Protein AF-A0AAD5N5Z0-F1 (afdb_monomer)

Radius of gyration: 20.96 Å; Cα contacts (8 Å, |Δi|>4): 157; chains: 1; bounding box: 49×84×42 Å

InterPro domains:
  IPR011990 Tetratricopeptide-like helical domain superfamily [SSF48452] (13-179)

pLDDT: mean 72.81, std 20.7, range [28.77, 95.06]

Organism: Parelaphostrongylus tenuis (NCBI:txid148309)

Mean predicted aligned error: 14.08 Å

Solvent-accessible surface area (backbone atoms only — not comparable to full-atom values): 11447 Å² total; per-residue (Å²): 139,82,86,83,85,82,72,77,74,76,69,71,81,62,84,81,81,75,87,66,53,72,68,53,52,53,50,31,47,55,50,13,56,50,30,45,76,73,64,40,41,73,62,13,45,69,33,43,61,79,44,44,86,80,42,73,86,41,50,68,58,49,52,52,51,47,54,41,46,47,53,32,69,47,33,55,76,76,66,52,63,63,61,71,45,76,48,83,55,93,96,47,84,45,85,47,76,55,84,68,77,94,74,92,85,78,97,56,87,50,67,52,59,57,31,44,52,50,22,56,76,69,64,52,45,71,69,49,46,50,53,49,36,54,51,33,44,64,60,32,73,78,49,86,53,58,69,57,34,44,52,41,32,54,54,35,21,51,53,29,46,75,72,66,36,54,68,62,19,48,55,33,49,49,54,39,47,53,66,57,54,64,52,57,63,60,56,59,61,66,75,75,113

Sequence (193 aa):
MPTRSASSSLSKCLEKHQELTVDQVFSLYRKGVTEQRKGNFPLALHCLQPLIPFFRNTPLIWLRIIEIGIRLLYHKDNINDARIVDVYGSGRTRRVILAPKRSSSSSDPPLSALYAQIADQAGITEDYLESISGILLSLTRKSLDKKLRVASLSLAAYVALKMGRYHYAADLAHRMIDEEETTEDGSMMALMS

Nearest PDB structures (foldseek):
  4i9e-assembly1_B  TM=6.485E-01  e=4.077E-01  Bacillus subtilis subsp. subtilis str. 168
  3sf4-assembly1_A  TM=3.870E-01  e=1.499E-01  Homo sapiens
  6hc2-assembly4_S  TM=3.787E-01  e=2.351E-01  Homo sapiens
  5c6g-assembly2_C  TM=6.289E-01  e=4.502E+00  Eremothecium gossypii ATCC 10895
  9e8q-assembly1_X  TM=3.632E-01  e=6.390E+00  Homo sapiens

Secondary structure (DSSP, 8-state):
-----SSSSSTTSS-------HHHHHHHHHHHHHHHHTT-HHHHHHHHGGGTTTSTT-HHHHHHHHHHHHHHHTHHHHHS---EEEEEETTEEEEEEPPPP------S--HHHHHHHHHHHTT--HHHHHHHHHHHHHHHTT-S-HHHHHHHHHHHHHHHHHTT-HHHHHHHHHHHHHHHHHHHHHHHHTT--

Foldseek 3Di:
DDDDDDPPPVVVVDDPPPPADPVLLVVLQVQLVVCVVVVVLLSSLVSLVNCCVVCVLPLVSLLSNLVSLCCLQVVCQVPPDQPQDQDDDDPDTDGDGDGDDDDDDDPDPPVNVVSPVSCVVSVSDLVNSQVSLVSSCVSCVPPPDLVSNLSSLVSNLVSCVVVVVPVVSVVSVVVSVVSVVVVVVVVVVVVVD

Structure (mmCIF, N/CA/C/O backbone):
data_AF-A0AAD5N5Z0-F1
#
_entry.id   AF-A0AAD5N5Z0-F1
#
loop_
_atom_site.group_PDB
_atom_site.id
_atom_site.type_symbol
_atom_site.label_atom_id
_atom_site.label_alt_id
_atom_site.label_comp_id
_atom_site.label_asym_id
_atom_site.label_entity_id
_atom_site.label_seq_id
_atom_site.pdbx_PDB_ins_code
_atom_site.Cartn_x
_atom_site.Cartn_y
_atom_site.Cartn_z
_atom_site.occupancy
_atom_site.B_iso_or_equiv
_atom_site.auth_seq_id
_atom_site.auth_comp_id
_atom_site.auth_asym_id
_atom_site.auth_atom_id
_atom_site.pdbx_PDB_model_num
ATOM 1 N N . MET A 1 1 ? -7.675 -47.487 -8.531 1.00 37.31 1 MET A N 1
ATOM 2 C CA . MET A 1 1 ? -6.895 -46.732 -7.526 1.00 37.31 1 MET A CA 1
ATOM 3 C C . MET A 1 1 ? -6.894 -45.256 -7.911 1.00 37.31 1 MET A C 1
ATOM 5 O O . MET A 1 1 ? -6.106 -44.901 -8.776 1.00 37.31 1 MET A O 1
ATOM 9 N N . PRO A 1 2 ? -7.780 -44.404 -7.366 1.00 36.12 2 PRO A N 1
ATOM 10 C CA . PRO A 1 2 ? -7.659 -42.962 -7.537 1.00 36.12 2 PRO A CA 1
ATOM 11 C C . PRO A 1 2 ? -6.932 -42.353 -6.329 1.00 36.12 2 PRO A C 1
ATOM 13 O O . PRO A 1 2 ? -7.322 -42.547 -5.176 1.00 36.12 2 PRO A O 1
ATOM 16 N N . THR A 1 3 ? -5.849 -41.632 -6.597 1.00 38.50 3 THR A N 1
ATOM 17 C CA . THR A 1 3 ? -5.069 -40.878 -5.617 1.00 38.50 3 THR A CA 1
ATOM 18 C C . THR A 1 3 ? -5.859 -39.657 -5.144 1.00 38.50 3 THR A C 1
ATOM 20 O O . THR A 1 3 ? -6.010 -38.656 -5.838 1.00 38.50 3 THR A O 1
ATOM 23 N N . ARG A 1 4 ? -6.369 -39.760 -3.913 1.00 43.94 4 ARG A N 1
ATOM 24 C CA . ARG A 1 4 ? -6.677 -38.625 -3.035 1.00 43.94 4 ARG A CA 1
ATOM 25 C C . ARG A 1 4 ? -5.433 -37.741 -2.883 1.00 43.94 4 ARG A C 1
ATOM 27 O O . ARG A 1 4 ? -4.351 -38.287 -2.707 1.00 43.94 4 ARG A O 1
ATOM 34 N N . SER A 1 5 ? -5.643 -36.421 -2.825 1.00 44.00 5 SER A N 1
ATOM 35 C CA . SER A 1 5 ? -4.814 -35.404 -2.133 1.00 44.00 5 SER A CA 1
ATOM 36 C C . SER A 1 5 ? -4.439 -34.186 -2.992 1.00 44.00 5 SER A C 1
ATOM 38 O O . SER A 1 5 ? -3.264 -33.883 -3.174 1.00 44.00 5 SER A O 1
ATOM 40 N N . ALA A 1 6 ? -5.434 -33.431 -3.463 1.00 38.50 6 ALA A N 1
ATOM 41 C CA . ALA A 1 6 ? -5.209 -32.053 -3.928 1.00 38.50 6 ALA A CA 1
ATOM 42 C C . ALA A 1 6 ? -6.192 -31.026 -3.331 1.00 38.50 6 ALA A C 1
ATOM 44 O O . ALA A 1 6 ? -6.015 -29.828 -3.511 1.00 38.50 6 ALA A O 1
ATOM 45 N N . SER A 1 7 ? -7.209 -31.462 -2.578 1.00 36.81 7 SER A N 1
ATOM 46 C CA . SER A 1 7 ? -8.255 -30.578 -2.044 1.00 36.81 7 SER A CA 1
ATOM 47 C C . SER A 1 7 ? -8.102 -30.210 -0.562 1.00 36.81 7 SER A C 1
ATOM 49 O O . SER A 1 7 ? -8.865 -29.388 -0.069 1.00 36.81 7 SER A O 1
ATOM 51 N N . SER A 1 8 ? -7.124 -30.764 0.166 1.00 35.00 8 SER A N 1
ATOM 52 C CA . SER A 1 8 ? -6.985 -30.538 1.619 1.00 35.00 8 SER A CA 1
ATOM 53 C C . SER A 1 8 ? -6.152 -29.311 2.012 1.00 35.00 8 SER A C 1
ATOM 55 O O . SER A 1 8 ? -6.066 -28.996 3.198 1.00 35.00 8 SER A O 1
ATOM 57 N N . SER A 1 9 ? -5.505 -28.639 1.057 1.00 36.19 9 SER A N 1
ATOM 58 C CA . SER A 1 9 ? -4.583 -27.522 1.329 1.00 36.19 9 SER A CA 1
ATOM 59 C C . SER A 1 9 ? -5.244 -26.148 1.194 1.00 36.19 9 SER A C 1
ATOM 61 O O . SER A 1 9 ? -4.781 -25.191 1.805 1.00 36.19 9 SER A O 1
ATOM 63 N N . LEU A 1 10 ? -6.344 -26.045 0.439 1.00 34.44 10 LEU A N 1
ATOM 64 C CA . LEU A 1 10 ? -7.068 -24.783 0.229 1.00 34.44 10 LEU A CA 1
ATOM 65 C C . LEU A 1 10 ? -8.104 -24.486 1.326 1.00 34.44 10 LEU A C 1
ATOM 67 O O . LEU A 1 10 ? -8.536 -23.348 1.466 1.00 34.44 10 LEU A O 1
ATOM 71 N N . SER A 1 11 ? -8.469 -25.476 2.147 1.00 28.77 11 SER A N 1
ATOM 72 C CA . SER A 1 11 ? -9.498 -25.331 3.187 1.00 28.77 11 SER A CA 1
ATOM 73 C C . SER A 1 11 ? -8.959 -24.965 4.576 1.00 28.77 11 SER A C 1
ATOM 75 O O . SER A 1 11 ? -9.741 -24.855 5.510 1.00 28.77 11 SER A O 1
ATOM 77 N N . LYS A 1 12 ? -7.638 -24.798 4.746 1.00 31.08 12 LYS A N 1
ATOM 78 C CA . LYS A 1 12 ? -7.017 -24.432 6.039 1.00 31.08 12 LYS A CA 1
ATOM 79 C C . LYS A 1 12 ? -6.621 -22.953 6.156 1.00 31.08 12 LYS A C 1
ATOM 81 O O . LYS A 1 12 ? -6.074 -22.559 7.179 1.00 31.08 12 LYS A O 1
ATOM 86 N N . CYS A 1 13 ? -6.880 -22.141 5.127 1.00 35.69 13 CYS A N 1
ATOM 87 C CA . CYS A 1 13 ? -6.581 -20.700 5.127 1.00 35.69 13 CYS A CA 1
ATOM 88 C C . CYS A 1 13 ? -7.790 -19.829 5.535 1.00 35.69 13 CYS A C 1
ATOM 90 O O . CYS A 1 13 ? -7.669 -18.617 5.690 1.00 35.69 13 CYS A O 1
ATOM 92 N N . LEU A 1 14 ? -8.952 -20.444 5.750 1.00 38.28 14 LEU A N 1
ATOM 93 C CA . LEU A 1 14 ? -10.128 -19.802 6.323 1.00 38.28 14 LEU A CA 1
ATOM 94 C C . LEU A 1 14 ? -10.229 -20.229 7.796 1.00 38.28 14 LEU A C 1
ATOM 96 O O . LEU A 1 14 ? -10.042 -21.400 8.098 1.00 38.28 14 LEU A O 1
ATOM 100 N N . GLU A 1 15 ? -10.545 -19.289 8.687 1.00 42.66 15 GLU A N 1
ATOM 101 C CA . GLU A 1 15 ? -10.969 -19.535 10.080 1.00 42.66 15 GLU A CA 1
ATOM 102 C C . GLU A 1 15 ? -9.873 -19.738 11.146 1.00 42.66 15 GLU A C 1
ATOM 104 O O . GLU A 1 15 ? -9.785 -20.741 11.849 1.00 42.66 15 GLU A O 1
ATOM 109 N N . LYS A 1 16 ? -9.136 -18.662 11.425 1.00 44.81 16 LYS A N 1
ATOM 110 C CA . LYS A 1 16 ? -9.051 -18.185 12.815 1.00 44.81 16 LYS A CA 1
ATOM 111 C C . LYS A 1 16 ? -9.543 -16.748 12.837 1.00 44.81 16 LYS A C 1
ATOM 113 O O . LYS A 1 16 ? -8.757 -15.810 12.732 1.00 44.81 16 LYS A O 1
ATOM 118 N N . HIS A 1 17 ? -10.859 -16.575 12.924 1.00 49.88 17 HIS A N 1
ATOM 119 C CA . HIS A 1 17 ? -11.418 -15.291 13.322 1.00 49.88 17 HIS A CA 1
ATOM 120 C C . HIS A 1 17 ? -10.976 -15.046 14.762 1.00 49.88 17 HIS A C 1
ATOM 122 O O . HIS A 1 17 ? -11.554 -15.574 15.704 1.00 49.88 17 HIS A O 1
ATOM 128 N N . GLN A 1 18 ? -9.869 -14.324 14.924 1.00 62.97 18 GLN A N 1
ATOM 129 C CA . GLN A 1 18 ? -9.450 -13.853 16.228 1.00 62.97 18 GLN A CA 1
ATOM 130 C C . GLN A 1 18 ? -10.489 -12.824 16.673 1.00 62.97 18 GLN A C 1
ATOM 132 O O . GLN A 1 18 ? -10.561 -11.727 16.117 1.00 62.97 18 GLN A O 1
ATOM 137 N N . GLU A 1 19 ? -11.340 -13.214 17.619 1.00 74.25 19 GLU A N 1
ATOM 138 C CA . GLU A 1 19 ? -12.280 -12.309 18.269 1.00 74.25 19 GLU A CA 1
ATOM 139 C C . GLU A 1 19 ? -11.465 -11.296 19.075 1.00 74.25 19 GLU A C 1
ATOM 141 O O . GLU A 1 19 ? -10.953 -11.588 20.155 1.00 74.25 19 GLU A O 1
ATOM 146 N N . LEU A 1 20 ? -11.262 -10.116 18.490 1.00 81.31 20 LEU A N 1
ATOM 147 C CA . LEU A 1 20 ? -10.608 -8.996 19.149 1.00 81.31 20 LEU A CA 1
ATOM 148 C C . LEU A 1 20 ? -11.678 -8.109 19.772 1.00 81.31 20 LEU A C 1
ATOM 150 O O . LEU A 1 20 ? -12.642 -7.719 19.109 1.00 81.31 20 LEU A O 1
ATOM 154 N N . THR A 1 21 ? -11.488 -7.749 21.038 1.00 87.75 21 THR A N 1
ATOM 155 C CA . THR A 1 21 ? -12.319 -6.719 21.664 1.00 87.75 21 THR A CA 1
ATOM 156 C C . THR A 1 21 ? -12.031 -5.357 21.032 1.00 87.75 21 THR A C 1
ATOM 158 O O . THR A 1 21 ? -10.956 -5.121 20.472 1.00 87.75 21 THR A O 1
ATOM 161 N N . VAL A 1 22 ? -12.978 -4.424 21.146 1.00 86.12 22 VAL A N 1
ATOM 162 C CA . VAL A 1 22 ? -12.822 -3.055 20.628 1.00 86.12 22 VAL A CA 1
ATOM 163 C C . VAL A 1 22 ? -11.545 -2.398 21.177 1.00 86.12 22 VAL A C 1
ATOM 165 O O . VAL A 1 22 ? -10.763 -1.830 20.414 1.00 86.12 22 VAL A O 1
ATOM 168 N N . ASP A 1 23 ? -11.262 -2.566 22.469 1.00 88.69 23 ASP A N 1
ATOM 169 C CA . ASP A 1 23 ? -10.048 -2.036 23.103 1.00 88.69 23 ASP A CA 1
ATOM 170 C C . ASP A 1 23 ? -8.765 -2.658 22.541 1.00 88.69 23 ASP A C 1
ATOM 172 O O . ASP A 1 23 ? -7.760 -1.967 22.347 1.00 88.69 23 ASP A O 1
ATOM 176 N N . GLN A 1 24 ? -8.790 -3.956 22.226 1.00 88.94 24 GLN A N 1
ATOM 177 C CA . GLN A 1 24 ? -7.661 -4.639 21.595 1.00 88.94 24 GLN A CA 1
ATOM 178 C C . GLN A 1 24 ? -7.426 -4.129 20.171 1.00 88.94 24 GLN A C 1
ATOM 180 O O . GLN A 1 24 ? -6.275 -3.898 19.801 1.00 88.94 24 GLN A O 1
ATOM 185 N N . VAL A 1 25 ? -8.490 -3.882 19.400 1.00 89.38 25 VAL A N 1
ATOM 186 C CA . VAL A 1 25 ? -8.408 -3.282 18.058 1.00 89.38 25 VAL A CA 1
ATOM 187 C C . VAL A 1 25 ? -7.747 -1.900 18.124 1.00 89.38 25 VAL A C 1
ATOM 189 O O . VAL A 1 25 ? -6.788 -1.638 17.392 1.00 89.38 25 VAL A O 1
ATOM 192 N N . PHE A 1 26 ? -8.190 -1.030 19.038 1.00 90.12 26 PHE A N 1
ATOM 193 C CA . PHE A 1 26 ? -7.591 0.299 19.214 1.00 90.12 26 PHE A CA 1
ATOM 194 C C . PHE A 1 26 ? -6.140 0.235 19.702 1.00 90.12 26 PHE A C 1
ATOM 196 O O . PHE A 1 26 ? -5.286 0.979 19.208 1.00 90.12 26 PHE A O 1
ATOM 203 N N . SER A 1 27 ? -5.842 -0.663 20.643 1.00 91.50 27 SER A N 1
ATOM 204 C CA . SER A 1 27 ? -4.492 -0.869 21.173 1.00 91.50 27 SER A CA 1
ATOM 205 C C . SER A 1 27 ? -3.521 -1.329 20.082 1.00 91.50 27 SER A C 1
ATOM 207 O O . SER A 1 27 ? -2.450 -0.737 19.910 1.00 91.50 27 SER A O 1
ATOM 209 N N . LEU A 1 28 ? -3.921 -2.320 19.278 1.00 92.25 28 LEU A N 1
ATOM 210 C CA . LEU A 1 28 ? -3.143 -2.815 18.143 1.00 92.25 28 LEU A CA 1
ATOM 211 C C . LEU A 1 28 ? -2.917 -1.729 17.095 1.00 92.25 28 LEU A C 1
ATOM 213 O O . LEU A 1 28 ? -1.782 -1.543 16.654 1.00 92.25 28 LEU A O 1
ATOM 217 N N . TYR A 1 29 ? -3.955 -0.959 16.753 1.00 91.19 29 TYR A N 1
ATOM 218 C CA . TYR A 1 29 ? -3.818 0.147 15.810 1.00 91.19 29 TYR A CA 1
ATOM 219 C C . TYR A 1 29 ? -2.801 1.176 16.314 1.00 91.19 29 TYR A C 1
ATOM 221 O O . TYR A 1 29 ? -1.831 1.490 15.623 1.00 91.19 29 TYR A O 1
ATOM 229 N N . ARG A 1 30 ? -2.961 1.660 17.553 1.00 91.56 30 ARG A N 1
ATOM 230 C CA . ARG A 1 30 ? -2.063 2.663 18.143 1.00 91.56 30 ARG A CA 1
ATOM 231 C C . ARG A 1 30 ? -0.621 2.165 18.214 1.00 91.56 30 ARG A C 1
ATOM 233 O O . ARG A 1 30 ? 0.302 2.923 17.896 1.00 91.56 30 ARG A O 1
ATOM 240 N N . LYS A 1 31 ? -0.421 0.903 18.601 1.00 93.12 31 LYS A N 1
ATOM 241 C CA . LYS A 1 31 ? 0.900 0.269 18.637 1.00 93.12 31 LYS A CA 1
ATOM 242 C C . LYS A 1 31 ? 1.507 0.192 17.236 1.00 93.12 31 LYS A C 1
ATOM 244 O O . LYS A 1 31 ? 2.627 0.657 17.051 1.00 93.12 31 LYS A O 1
ATOM 249 N N . GLY A 1 32 ? 0.748 -0.278 16.247 1.00 91.44 32 GLY A N 1
ATOM 250 C CA . GLY A 1 32 ? 1.188 -0.364 14.853 1.00 91.44 32 GLY A CA 1
ATOM 251 C C . GLY A 1 32 ? 1.619 0.986 14.277 1.00 91.44 32 GLY A C 1
ATOM 252 O O . GLY A 1 32 ? 2.709 1.102 13.722 1.00 91.44 32 GLY A O 1
ATOM 253 N N . VAL A 1 33 ? 0.826 2.042 14.495 1.00 89.06 33 VAL A N 1
ATOM 254 C CA . VAL A 1 33 ? 1.174 3.411 14.068 1.00 89.06 33 VAL A CA 1
ATOM 255 C C . VAL A 1 33 ? 2.454 3.915 14.740 1.00 89.06 33 VAL A C 1
ATOM 257 O O . VAL A 1 33 ? 3.270 4.583 14.104 1.00 89.06 33 VAL A O 1
ATOM 260 N N . THR A 1 34 ? 2.632 3.617 16.026 1.00 91.31 34 THR A N 1
ATOM 261 C CA . THR A 1 34 ? 3.803 4.060 16.792 1.00 91.31 34 THR A CA 1
ATOM 262 C C . THR A 1 34 ? 5.073 3.365 16.306 1.00 91.31 34 THR A C 1
ATOM 264 O O . THR A 1 34 ? 6.079 4.028 16.065 1.00 91.31 34 THR A O 1
ATOM 267 N N . GLU A 1 35 ? 5.022 2.050 16.102 1.00 86.50 35 GLU A N 1
ATOM 268 C CA . GLU A 1 35 ? 6.161 1.269 15.612 1.00 86.50 35 GLU A CA 1
ATOM 269 C C . GLU A 1 35 ? 6.510 1.610 14.157 1.00 86.50 35 GLU A C 1
ATOM 271 O O . GLU A 1 35 ? 7.689 1.733 13.829 1.00 86.50 35 GLU A O 1
ATOM 276 N N . GLN A 1 36 ? 5.513 1.914 13.314 1.00 86.56 36 GLN A N 1
ATOM 277 C CA . GLN A 1 36 ? 5.752 2.418 11.958 1.00 86.56 36 GLN A CA 1
ATOM 278 C C . GLN A 1 36 ? 6.565 3.724 11.984 1.00 86.56 36 GLN A C 1
ATOM 280 O O . GLN A 1 36 ? 7.523 3.872 11.227 1.00 86.56 36 GLN A O 1
ATOM 285 N N . ARG A 1 37 ? 6.219 4.665 12.877 1.00 84.88 37 ARG A N 1
ATOM 286 C CA . ARG A 1 37 ? 6.941 5.945 13.032 1.00 84.88 37 ARG A CA 1
ATOM 287 C C . ARG A 1 37 ? 8.365 5.768 13.551 1.00 84.88 37 ARG A C 1
ATOM 289 O O . ARG A 1 37 ? 9.236 6.540 13.173 1.00 84.88 37 ARG A O 1
ATOM 296 N N . LYS A 1 38 ? 8.600 4.755 14.389 1.00 83.38 38 LYS A N 1
ATOM 297 C CA . LYS A 1 38 ? 9.940 4.387 14.871 1.00 83.38 38 LYS A CA 1
ATOM 298 C C . LYS A 1 38 ? 10.792 3.680 13.810 1.00 83.38 38 LYS A C 1
ATOM 300 O O . LYS A 1 38 ? 11.970 3.450 14.048 1.00 83.38 38 LYS A O 1
ATOM 305 N N . GLY A 1 39 ? 10.212 3.315 12.666 1.00 79.62 39 GLY A N 1
ATOM 306 C CA . GLY A 1 39 ? 10.891 2.547 11.623 1.00 79.62 39 GLY A CA 1
ATOM 307 C C . GLY A 1 39 ? 10.913 1.037 11.871 1.00 79.62 39 GLY A C 1
ATOM 308 O O . GLY A 1 39 ? 11.534 0.303 11.110 1.00 79.62 39 GLY A O 1
ATOM 309 N N . ASN A 1 40 ? 10.209 0.549 12.895 1.00 84.12 40 ASN A N 1
ATOM 310 C CA . ASN A 1 40 ? 10.069 -0.877 13.175 1.00 84.12 40 ASN A CA 1
ATOM 311 C C . ASN A 1 40 ? 8.931 -1.471 12.329 1.00 84.12 40 ASN A C 1
ATOM 313 O O . ASN A 1 40 ? 7.848 -1.804 12.818 1.00 84.12 40 ASN A O 1
ATOM 317 N N . PHE A 1 41 ? 9.175 -1.550 11.021 1.00 85.56 41 PHE A N 1
ATOM 318 C CA . PHE A 1 41 ? 8.225 -2.041 10.019 1.00 85.56 41 PHE A CA 1
ATOM 319 C C . PHE A 1 41 ? 7.719 -3.473 10.262 1.00 85.56 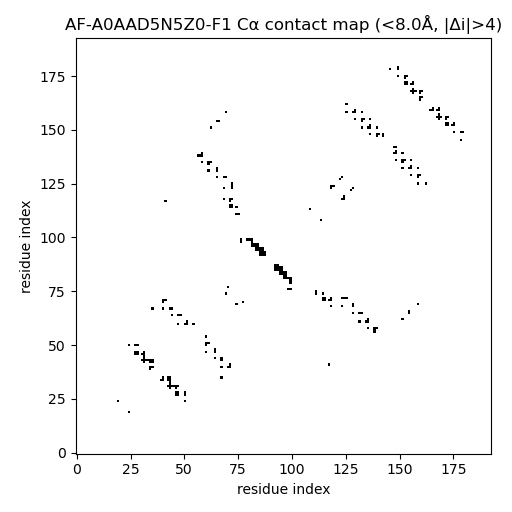41 PHE A C 1
ATOM 321 O O . PHE A 1 41 ? 6.517 -3.684 10.091 1.00 85.56 41 PHE A O 1
ATOM 328 N N . PRO A 1 42 ? 8.547 -4.436 10.718 1.00 84.31 42 PRO A N 1
ATOM 329 C CA . PRO A 1 42 ? 8.083 -5.794 11.006 1.00 84.31 42 PRO A CA 1
ATOM 330 C C . PRO A 1 42 ? 7.009 -5.824 12.100 1.00 84.31 42 PRO A C 1
ATOM 332 O O . PRO A 1 42 ? 5.935 -6.400 11.927 1.00 84.31 42 PRO A O 1
ATOM 335 N N . LEU A 1 43 ? 7.268 -5.143 13.222 1.00 86.12 43 LEU A N 1
ATOM 336 C CA . LEU A 1 43 ? 6.327 -5.095 14.339 1.00 86.12 43 LEU A CA 1
ATOM 337 C C . LEU A 1 43 ? 5.083 -4.269 13.992 1.00 86.12 43 LEU A C 1
ATOM 339 O O . LEU A 1 43 ? 3.974 -4.625 14.390 1.00 86.12 43 LEU A O 1
ATOM 343 N N . ALA A 1 44 ? 5.254 -3.192 13.222 1.00 88.69 44 ALA A N 1
ATOM 344 C CA . ALA A 1 44 ? 4.139 -2.406 12.712 1.00 88.69 44 ALA A CA 1
ATOM 345 C C . ALA A 1 44 ? 3.194 -3.257 11.851 1.00 88.69 44 ALA A C 1
ATOM 347 O O . ALA A 1 44 ? 1.982 -3.216 12.060 1.00 88.69 44 ALA A O 1
ATOM 348 N N . LEU A 1 45 ? 3.741 -4.068 10.938 1.00 88.69 45 LEU A N 1
ATOM 349 C CA . LEU A 1 45 ? 2.959 -4.964 10.090 1.00 88.69 45 LEU A CA 1
ATOM 350 C C . LEU A 1 45 ? 2.192 -5.996 10.920 1.00 88.69 45 LEU A C 1
ATOM 352 O O . LEU A 1 45 ? 0.980 -6.125 10.762 1.00 88.69 45 LEU A O 1
ATOM 356 N N . HIS A 1 46 ? 2.873 -6.650 11.865 1.00 88.81 46 HIS A N 1
ATOM 357 C CA . HIS A 1 46 ? 2.262 -7.629 12.766 1.00 88.81 46 HIS A CA 1
ATOM 358 C C . HIS A 1 46 ? 1.090 -7.037 13.569 1.00 88.81 46 HIS A C 1
ATOM 360 O O . HIS A 1 46 ? 0.119 -7.728 13.869 1.00 88.81 46 HIS A O 1
ATOM 366 N N . CYS A 1 47 ? 1.151 -5.751 13.926 1.00 89.50 47 CYS A N 1
ATOM 367 C CA . CYS A 1 47 ? 0.058 -5.072 14.620 1.00 89.50 47 CYS A CA 1
ATOM 368 C C . CYS A 1 47 ? -1.092 -4.645 13.694 1.00 89.50 47 CYS A C 1
ATOM 370 O O . CYS A 1 47 ? -2.236 -4.630 14.140 1.00 89.50 47 CYS A O 1
ATOM 372 N N . LEU A 1 48 ? -0.812 -4.271 12.441 1.00 89.62 48 LEU A N 1
ATOM 373 C CA . LEU A 1 48 ? -1.808 -3.690 11.530 1.00 89.62 48 LEU A CA 1
ATOM 374 C C . LEU A 1 48 ? -2.518 -4.728 10.649 1.00 89.62 48 LEU A C 1
ATOM 376 O O . LEU A 1 48 ? -3.702 -4.567 10.365 1.00 89.62 48 LEU A O 1
ATOM 380 N N . GLN A 1 49 ? -1.839 -5.800 10.237 1.00 86.94 49 GLN A N 1
ATOM 381 C CA . GLN A 1 49 ? -2.401 -6.829 9.353 1.00 86.94 49 GLN A CA 1
ATOM 382 C C . GLN A 1 49 ? -3.631 -7.549 9.948 1.00 86.94 49 GLN A C 1
ATOM 384 O O . GLN A 1 49 ? -4.618 -7.707 9.224 1.00 86.94 49 GLN A O 1
ATOM 389 N N . PRO A 1 50 ? -3.677 -7.892 11.256 1.00 89.19 50 PRO A N 1
ATOM 390 C CA . PRO A 1 50 ? -4.875 -8.468 11.875 1.00 89.19 50 PRO A CA 1
ATOM 391 C C . PRO A 1 50 ? -6.090 -7.532 11.874 1.00 89.19 50 PRO A C 1
ATOM 393 O O . PRO A 1 50 ? -7.209 -7.977 12.110 1.00 89.19 50 PRO A O 1
ATOM 396 N N . LEU A 1 51 ? -5.889 -6.235 11.617 1.00 89.19 51 LEU A N 1
ATOM 397 C CA . LEU A 1 51 ? -6.953 -5.234 11.616 1.00 89.19 51 LEU A CA 1
ATOM 398 C C . LEU A 1 51 ? -7.668 -5.121 10.260 1.00 89.19 51 LEU A C 1
ATOM 400 O O . LEU A 1 51 ? -8.745 -4.526 10.197 1.00 89.19 51 LEU A O 1
ATOM 404 N N . ILE A 1 52 ? -7.119 -5.711 9.188 1.00 87.62 52 ILE A N 1
ATOM 405 C CA . ILE A 1 52 ? -7.720 -5.685 7.842 1.00 87.62 52 ILE A CA 1
ATOM 406 C C . ILE A 1 52 ? -9.189 -6.144 7.856 1.00 87.62 52 ILE A C 1
ATOM 408 O O . ILE A 1 52 ? -10.025 -5.436 7.291 1.00 87.62 52 ILE A O 1
ATOM 412 N N . PRO A 1 53 ? -9.570 -7.267 8.507 1.00 87.31 53 PRO A N 1
ATOM 413 C CA . PRO A 1 53 ? -10.953 -7.735 8.487 1.00 87.31 53 PRO A CA 1
ATOM 414 C C . PRO A 1 53 ? -11.949 -6.768 9.135 1.00 87.31 53 PRO A C 1
ATOM 416 O O . PRO A 1 53 ? -13.120 -6.814 8.763 1.00 87.31 53 PRO A O 1
ATOM 419 N N . PHE A 1 54 ? -11.493 -5.912 10.056 1.00 85.31 54 PHE A N 1
ATOM 420 C CA . PHE A 1 54 ? -12.307 -4.918 10.763 1.00 85.31 54 PHE A CA 1
ATOM 421 C C . PHE A 1 54 ? -12.404 -3.599 9.988 1.00 85.31 54 PHE A C 1
ATOM 423 O O . PHE A 1 54 ? -13.440 -2.942 10.000 1.00 85.31 54 PHE A O 1
ATOM 430 N N . PHE A 1 55 ? -11.343 -3.231 9.266 1.00 84.81 55 PHE A N 1
ATOM 431 C CA . PHE A 1 55 ? -11.228 -1.964 8.541 1.00 84.81 55 PHE A CA 1
ATOM 432 C C . PHE A 1 55 ? -11.169 -2.151 7.022 1.00 84.81 55 PHE A C 1
ATOM 434 O O . PHE A 1 55 ? -10.465 -1.422 6.325 1.00 84.81 55 PHE A O 1
ATOM 441 N N . ARG A 1 56 ? -11.937 -3.109 6.487 1.00 83.12 56 ARG A N 1
ATOM 442 C CA . ARG A 1 56 ? -11.917 -3.462 5.053 1.00 83.12 56 ARG A CA 1
ATOM 443 C C . ARG A 1 56 ? -12.179 -2.263 4.145 1.00 83.12 56 ARG A C 1
ATOM 445 O O . ARG A 1 56 ? -11.527 -2.122 3.119 1.00 83.12 56 ARG A O 1
ATOM 452 N N . ASN A 1 57 ? -13.086 -1.380 4.556 1.00 85.75 57 ASN A N 1
ATOM 453 C CA . ASN A 1 57 ? -13.488 -0.208 3.777 1.00 85.75 57 ASN A CA 1
ATOM 454 C C . ASN A 1 57 ? -12.721 1.065 4.159 1.00 85.75 57 ASN A C 1
ATOM 456 O O . ASN A 1 57 ? -13.002 2.128 3.615 1.00 85.75 57 ASN A O 1
ATOM 460 N N . THR A 1 58 ? -11.776 0.986 5.099 1.00 88.94 58 THR A N 1
ATOM 461 C CA . THR A 1 58 ? -11.029 2.154 5.565 1.00 88.94 58 THR A CA 1
ATOM 462 C C . THR A 1 58 ? -9.733 2.274 4.763 1.00 88.94 58 THR A C 1
ATOM 464 O O . THR A 1 58 ? -8.778 1.557 5.047 1.00 88.94 58 THR A O 1
ATOM 467 N N . PRO A 1 59 ? -9.620 3.200 3.800 1.00 87.44 59 PRO A N 1
ATOM 468 C CA . PRO A 1 59 ? -8.445 3.296 2.926 1.00 87.44 59 PRO A CA 1
ATOM 469 C C . PRO A 1 59 ? -7.129 3.536 3.686 1.00 87.44 59 PRO A C 1
ATOM 471 O O . PRO A 1 59 ? -6.070 3.088 3.255 1.00 87.44 59 PRO A O 1
ATOM 474 N N . LEU A 1 60 ? -7.184 4.173 4.861 1.00 88.81 60 LEU A N 1
ATOM 475 C CA . LEU A 1 60 ? -6.002 4.468 5.678 1.00 88.81 60 LEU A CA 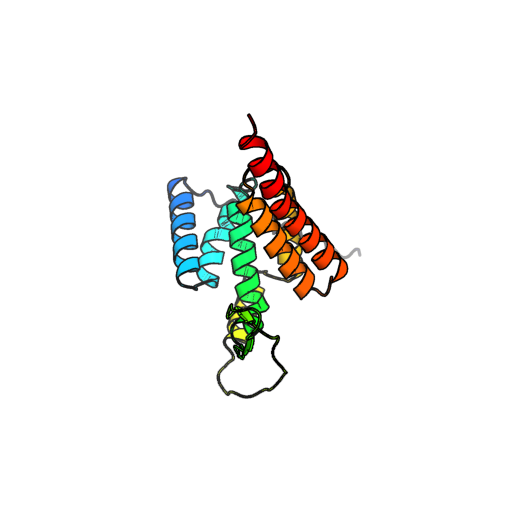1
ATOM 476 C C . LEU A 1 60 ? -5.243 3.221 6.153 1.00 88.81 60 LEU A C 1
ATOM 478 O O . LEU A 1 60 ? -4.023 3.292 6.297 1.00 88.81 60 LEU A O 1
ATOM 482 N N . ILE A 1 61 ? -5.923 2.095 6.415 1.00 88.38 61 ILE A N 1
ATOM 483 C CA . ILE A 1 61 ? -5.219 0.875 6.845 1.00 88.38 61 ILE A CA 1
ATOM 484 C C . ILE A 1 61 ? -4.434 0.279 5.676 1.00 88.38 61 ILE A C 1
ATOM 486 O O . ILE A 1 61 ? -3.264 -0.061 5.830 1.00 88.38 61 ILE A O 1
ATOM 490 N N . TRP A 1 62 ? -5.044 0.251 4.491 1.00 90.25 62 TRP A N 1
ATOM 491 C CA . TRP A 1 62 ? -4.430 -0.237 3.261 1.00 90.25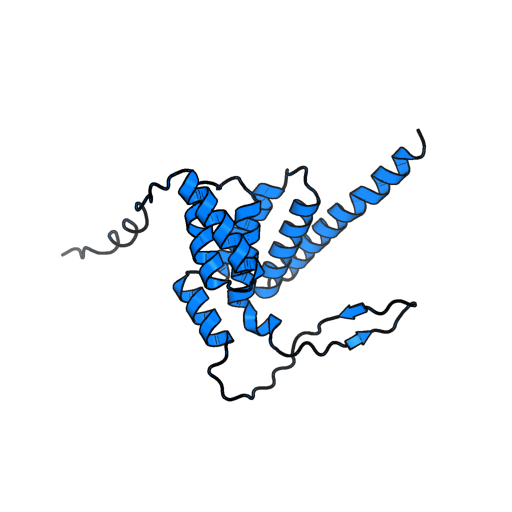 62 TRP A CA 1
ATOM 492 C C . TRP A 1 62 ? -3.228 0.613 2.861 1.00 90.25 62 TRP A C 1
ATOM 494 O O . TRP A 1 62 ? -2.174 0.065 2.548 1.00 90.25 62 TRP A O 1
ATOM 504 N N . LEU A 1 63 ? -3.355 1.940 2.975 1.00 91.31 63 LEU A N 1
ATOM 505 C CA . LEU A 1 63 ? -2.268 2.888 2.737 1.00 91.31 63 LEU A CA 1
ATOM 506 C C . LEU A 1 63 ? -1.063 2.623 3.654 1.00 91.31 63 LEU A C 1
ATOM 508 O O . LEU A 1 63 ? 0.078 2.597 3.203 1.00 91.31 63 LEU A O 1
ATOM 512 N N . ARG A 1 64 ? -1.289 2.358 4.943 1.00 91.25 64 ARG A N 1
ATOM 513 C CA . ARG A 1 64 ? -0.186 2.042 5.867 1.00 91.25 64 ARG A CA 1
ATOM 514 C C . ARG A 1 64 ? 0.475 0.704 5.553 1.00 91.25 64 ARG A C 1
ATOM 516 O O . ARG A 1 64 ? 1.693 0.588 5.657 1.00 91.25 64 ARG A O 1
ATOM 523 N N . ILE A 1 65 ? -0.310 -0.306 5.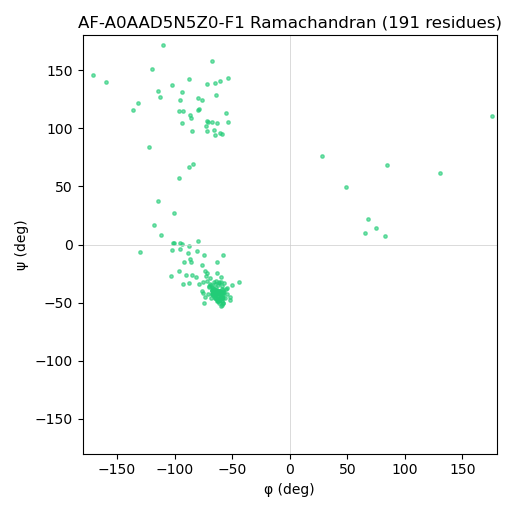186 1.00 90.12 65 ILE A N 1
ATOM 524 C CA . ILE A 1 65 ? 0.213 -1.642 4.882 1.00 90.12 65 ILE A CA 1
ATOM 525 C C . ILE A 1 65 ? 1.062 -1.614 3.610 1.00 90.12 65 ILE A C 1
ATOM 527 O O . ILE A 1 65 ? 2.156 -2.176 3.615 1.00 90.12 65 ILE A O 1
ATOM 531 N N . ILE A 1 66 ? 0.625 -0.908 2.561 1.00 90.56 66 ILE A N 1
ATOM 532 C CA . ILE A 1 66 ? 1.424 -0.764 1.337 1.00 90.56 66 ILE A CA 1
ATOM 533 C C . ILE A 1 66 ? 2.714 0.027 1.594 1.00 90.56 66 ILE A C 1
ATOM 535 O O . ILE A 1 66 ? 3.771 -0.383 1.128 1.00 90.56 66 ILE A O 1
ATOM 539 N N . GLU A 1 67 ? 2.678 1.095 2.401 1.00 90.31 67 GLU A N 1
ATOM 540 C CA . GLU A 1 67 ? 3.884 1.842 2.790 1.00 90.31 67 GLU A CA 1
ATOM 541 C C . GLU A 1 67 ? 4.895 0.960 3.529 1.00 90.31 67 GLU A C 1
ATOM 543 O O . GLU A 1 67 ? 6.093 1.000 3.246 1.00 90.31 67 GLU A O 1
ATOM 548 N N . ILE A 1 68 ? 4.417 0.170 4.493 1.00 89.44 68 ILE A N 1
ATOM 549 C CA . ILE A 1 68 ? 5.250 -0.763 5.252 1.00 89.44 68 ILE A CA 1
ATOM 550 C C . ILE A 1 68 ? 5.831 -1.820 4.315 1.00 89.44 68 ILE A C 1
ATOM 552 O O . ILE A 1 68 ? 7.038 -2.049 4.332 1.00 89.44 68 ILE A O 1
ATOM 556 N N . GLY A 1 69 ? 5.001 -2.420 3.465 1.00 87.44 69 GLY A N 1
ATOM 557 C CA . GLY A 1 69 ? 5.433 -3.465 2.550 1.00 87.44 69 GLY A CA 1
ATOM 558 C C . GLY A 1 69 ? 6.441 -2.974 1.507 1.00 87.44 69 GLY A C 1
ATOM 559 O O . GLY A 1 69 ? 7.449 -3.641 1.291 1.00 87.44 69 GLY A O 1
ATOM 560 N N . ILE A 1 70 ? 6.266 -1.763 0.965 1.00 88.06 70 ILE A N 1
ATOM 561 C CA . ILE A 1 70 ? 7.267 -1.095 0.117 1.00 88.06 70 ILE A CA 1
ATOM 562 C C . ILE A 1 70 ? 8.603 -0.969 0.856 1.00 88.06 70 ILE A C 1
ATOM 564 O O . ILE A 1 70 ? 9.653 -1.272 0.295 1.00 88.06 70 ILE A O 1
ATOM 568 N N . ARG A 1 71 ? 8.587 -0.532 2.122 1.00 86.56 71 ARG A N 1
ATOM 569 C CA . ARG A 1 71 ? 9.815 -0.344 2.910 1.00 86.56 71 ARG A CA 1
ATOM 570 C C . ARG A 1 71 ? 10.506 -1.653 3.277 1.00 86.56 71 ARG A C 1
ATOM 572 O O . ARG A 1 71 ? 11.724 -1.637 3.440 1.00 86.56 71 ARG A O 1
ATOM 579 N N . LEU A 1 72 ? 9.751 -2.743 3.419 1.00 83.94 72 LEU A N 1
ATOM 580 C CA . LEU A 1 72 ? 10.285 -4.083 3.658 1.00 83.94 72 LEU A CA 1
ATOM 581 C C . LEU A 1 72 ? 10.900 -4.668 2.376 1.00 83.94 72 LEU A C 1
ATOM 583 O O . LEU A 1 72 ? 12.055 -5.088 2.396 1.00 83.94 72 LEU A O 1
ATOM 587 N N . LEU A 1 73 ? 10.169 -4.641 1.256 1.00 83.00 73 LEU A N 1
ATOM 588 C CA . LEU A 1 73 ? 10.607 -5.242 -0.010 1.00 83.00 73 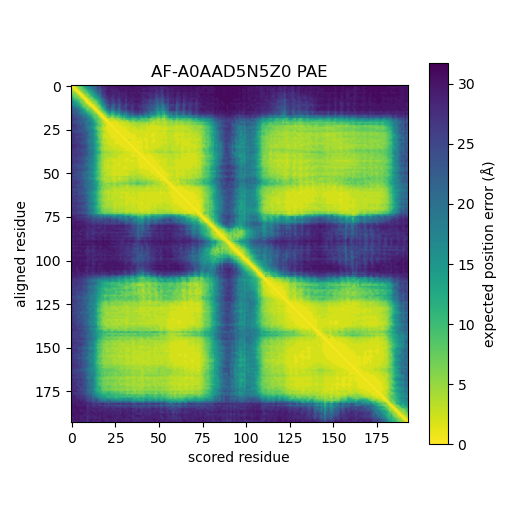LEU A CA 1
ATOM 589 C C . LEU A 1 73 ? 11.711 -4.441 -0.701 1.00 83.00 73 LEU A C 1
ATOM 591 O O . LEU A 1 73 ? 12.725 -4.995 -1.123 1.00 83.00 73 LEU A O 1
ATOM 595 N N . TYR A 1 74 ? 11.559 -3.122 -0.759 1.00 78.88 74 TYR A N 1
ATOM 596 C CA . TYR A 1 74 ? 12.476 -2.229 -1.468 1.00 78.88 74 TYR A CA 1
ATOM 597 C C . TYR A 1 74 ? 13.454 -1.535 -0.516 1.00 78.88 74 TYR A C 1
ATOM 599 O O . TYR A 1 74 ? 13.971 -0.456 -0.800 1.00 78.88 74 TYR A O 1
ATOM 607 N N . HIS A 1 75 ? 13.751 -2.163 0.627 1.00 69.19 75 HIS A N 1
ATOM 608 C CA . HIS A 1 75 ? 14.653 -1.619 1.643 1.00 69.19 75 HIS A CA 1
ATOM 609 C C . HIS A 1 75 ? 16.040 -1.248 1.086 1.00 69.19 75 HIS A C 1
ATOM 611 O O . HIS A 1 75 ? 16.601 -0.213 1.446 1.00 69.19 75 HIS A O 1
ATOM 617 N N . LYS A 1 76 ? 16.571 -2.054 0.152 1.00 55.69 76 LYS A N 1
ATOM 618 C CA . LYS A 1 76 ? 17.837 -1.780 -0.558 1.00 55.69 76 LYS A CA 1
ATOM 619 C C . LYS A 1 76 ? 17.821 -0.460 -1.315 1.00 55.69 76 LYS A C 1
ATOM 621 O O . LYS A 1 76 ? 18.842 0.214 -1.346 1.00 55.69 76 LYS A O 1
ATOM 626 N N . ASP A 1 77 ? 16.683 -0.080 -1.882 1.00 54.22 77 ASP A N 1
ATOM 627 C CA . ASP A 1 77 ? 16.555 1.164 -2.641 1.00 54.22 77 ASP A CA 1
ATOM 628 C C . ASP A 1 77 ? 16.477 2.398 -1.731 1.00 54.22 77 ASP A C 1
ATOM 630 O O . ASP A 1 77 ? 16.719 3.508 -2.191 1.00 54.22 77 ASP A O 1
ATOM 634 N N . ASN A 1 78 ? 16.166 2.207 -0.442 1.00 51.69 78 ASN A N 1
ATOM 635 C CA . ASN A 1 78 ? 16.174 3.263 0.574 1.00 51.69 78 ASN A CA 1
ATOM 636 C C . ASN A 1 78 ? 17.528 3.415 1.291 1.00 51.69 78 ASN A C 1
ATOM 638 O O . ASN A 1 78 ? 17.796 4.495 1.810 1.00 51.69 78 ASN A O 1
ATOM 642 N N . ILE A 1 79 ? 18.352 2.357 1.364 1.00 50.25 79 ILE A N 1
ATOM 643 C CA . ILE A 1 79 ? 19.643 2.370 2.084 1.00 50.25 79 ILE A CA 1
ATOM 644 C C . ILE A 1 79 ? 20.858 2.487 1.158 1.00 50.25 79 ILE A C 1
ATOM 646 O O . ILE A 1 79 ? 21.875 3.029 1.582 1.00 50.25 79 ILE A O 1
ATOM 650 N N . ASN A 1 80 ? 20.786 2.029 -0.095 1.00 43.53 80 ASN A N 1
ATOM 651 C CA . ASN A 1 80 ? 21.922 2.157 -1.006 1.00 43.53 80 ASN A CA 1
ATOM 652 C C . ASN A 1 80 ? 22.099 3.619 -1.437 1.00 43.53 80 ASN A C 1
ATOM 654 O O . ASN A 1 80 ? 21.420 4.075 -2.353 1.00 43.53 80 ASN A O 1
ATOM 658 N N . ASP A 1 81 ? 23.019 4.312 -0.759 1.00 44.53 81 ASP A N 1
ATOM 659 C CA . ASP A 1 81 ? 23.739 5.517 -1.179 1.00 44.53 81 ASP A CA 1
ATOM 660 C C . ASP A 1 81 ? 22.982 6.396 -2.176 1.00 44.53 81 ASP A C 1
ATOM 662 O O . ASP A 1 81 ? 23.300 6.471 -3.368 1.00 44.53 81 ASP A O 1
ATOM 666 N N . ALA A 1 82 ? 22.002 7.144 -1.668 1.00 42.72 82 ALA A N 1
ATOM 667 C CA . ALA A 1 82 ? 21.590 8.357 -2.344 1.00 42.72 82 ALA A CA 1
ATOM 668 C C . ALA A 1 82 ? 22.817 9.281 -2.394 1.00 42.72 82 ALA A C 1
ATOM 670 O O . ALA A 1 82 ? 23.094 10.014 -1.445 1.00 42.72 82 ALA A O 1
ATOM 671 N N . ARG A 1 83 ? 23.563 9.276 -3.508 1.00 45.50 83 ARG A N 1
ATOM 672 C CA . ARG A 1 83 ? 24.329 10.463 -3.897 1.00 45.50 83 ARG A CA 1
ATOM 673 C C . ARG A 1 83 ? 23.296 11.566 -4.053 1.00 45.50 83 ARG A C 1
ATOM 675 O O . ARG A 1 83 ? 22.625 11.662 -5.077 1.00 45.50 83 ARG A O 1
ATOM 682 N N . ILE A 1 84 ? 23.127 12.342 -2.992 1.00 48.50 84 ILE A N 1
ATOM 683 C CA . ILE A 1 84 ? 22.370 13.579 -3.016 1.00 48.50 84 ILE A CA 1
ATOM 684 C C . ILE A 1 84 ? 23.136 14.478 -3.979 1.00 48.50 84 ILE A C 1
ATOM 686 O O . ILE A 1 84 ? 24.235 14.933 -3.671 1.00 48.50 84 ILE A O 1
ATOM 690 N N . VAL A 1 85 ? 22.600 14.650 -5.182 1.00 48.62 85 VAL A N 1
ATOM 691 C CA . VAL A 1 85 ? 23.116 15.637 -6.123 1.00 48.62 85 VAL A CA 1
ATOM 692 C C . VAL A 1 85 ? 22.256 16.872 -5.946 1.00 48.62 85 VAL A C 1
ATOM 694 O O . VAL A 1 85 ? 21.051 16.843 -6.204 1.00 48.62 85 VAL A O 1
ATOM 697 N N . ASP A 1 86 ? 22.875 17.950 -5.480 1.00 46.91 86 ASP A N 1
ATOM 698 C CA . ASP A 1 86 ? 22.247 19.261 -5.499 1.00 46.91 86 ASP A CA 1
ATOM 699 C C . ASP A 1 86 ? 22.214 19.741 -6.951 1.00 46.91 86 ASP A C 1
ATOM 701 O O . ASP A 1 86 ? 23.237 20.072 -7.552 1.00 46.91 86 ASP A O 1
ATOM 705 N N . VAL A 1 87 ? 21.023 19.721 -7.549 1.00 54.66 87 VAL A N 1
ATOM 706 C CA . VAL A 1 87 ? 20.816 20.279 -8.885 1.00 54.66 87 VAL A CA 1
ATOM 707 C C . VAL A 1 87 ? 20.547 21.769 -8.718 1.00 54.66 87 VAL A C 1
ATOM 709 O O . VAL A 1 87 ? 19.494 22.174 -8.220 1.00 54.66 87 VAL A O 1
ATOM 712 N N . TYR A 1 88 ? 21.517 22.586 -9.121 1.00 46.88 88 TYR A N 1
ATOM 713 C CA . TYR A 1 88 ? 21.391 24.038 -9.127 1.00 46.88 88 TYR A CA 1
ATOM 714 C C . TYR A 1 88 ? 20.751 24.490 -10.441 1.00 46.88 88 TYR A C 1
ATOM 716 O O . TYR A 1 88 ? 21.352 24.391 -11.508 1.00 46.88 88 TYR A O 1
ATOM 724 N N . GLY A 1 89 ? 19.521 24.997 -10.365 1.00 48.25 89 GLY A N 1
ATOM 725 C CA . GLY A 1 89 ? 18.821 25.590 -11.501 1.00 48.25 89 GLY A CA 1
ATOM 726 C C . GLY A 1 89 ? 17.690 26.504 -11.039 1.00 48.25 89 GLY A C 1
ATOM 727 O O . GLY A 1 89 ? 16.986 26.191 -10.083 1.00 48.25 89 GLY A O 1
ATOM 728 N N . SER A 1 90 ? 17.526 27.650 -11.709 1.00 46.34 90 SER A N 1
ATOM 729 C CA . SER A 1 90 ? 16.428 28.610 -11.490 1.00 46.34 90 SER A CA 1
ATOM 730 C C . SER A 1 90 ? 16.185 28.991 -10.015 1.00 46.34 90 SER A C 1
ATOM 732 O O . SER A 1 90 ? 15.075 28.895 -9.492 1.00 46.34 90 SER A O 1
ATOM 734 N N . GLY A 1 91 ? 17.250 29.364 -9.295 1.00 49.97 91 GLY A N 1
ATOM 735 C CA . GLY A 1 91 ? 17.149 29.935 -7.943 1.00 49.97 91 GLY A CA 1
ATOM 736 C C . GLY A 1 91 ? 16.595 29.011 -6.846 1.00 49.97 91 GLY A C 1
ATOM 737 O O . GLY A 1 91 ? 16.317 29.490 -5.749 1.00 49.97 91 GLY A O 1
ATOM 738 N N . ARG A 1 92 ? 16.415 27.705 -7.101 1.00 44.94 92 ARG A N 1
ATOM 739 C CA . ARG A 1 92 ? 15.906 26.736 -6.116 1.00 44.94 92 ARG A CA 1
ATOM 740 C C . ARG A 1 92 ? 16.775 25.484 -6.090 1.00 44.94 92 ARG A C 1
ATOM 742 O O . ARG A 1 92 ? 16.890 24.784 -7.090 1.00 44.94 92 ARG A O 1
ATOM 749 N N . THR A 1 93 ? 17.330 25.163 -4.926 1.00 38.44 93 THR A N 1
ATOM 750 C CA . THR A 1 93 ? 18.048 23.902 -4.702 1.00 38.44 93 THR A CA 1
ATOM 751 C C . THR A 1 93 ? 17.031 22.786 -4.484 1.00 38.44 93 THR A C 1
ATOM 753 O O . THR A 1 93 ? 16.256 22.827 -3.526 1.00 38.44 93 THR A O 1
ATOM 756 N N . ARG A 1 94 ? 17.001 21.787 -5.371 1.00 49.16 94 ARG A N 1
ATOM 757 C CA . ARG A 1 94 ? 16.169 20.586 -5.206 1.00 49.16 94 ARG A CA 1
ATOM 758 C C . ARG A 1 94 ? 17.070 19.374 -4.995 1.00 49.16 94 ARG A C 1
ATOM 760 O O . ARG A 1 94 ? 17.956 19.118 -5.804 1.00 49.16 94 ARG A O 1
ATOM 767 N N . ARG A 1 95 ? 16.815 18.620 -3.920 1.00 44.25 95 ARG A N 1
ATOM 768 C CA . ARG A 1 95 ? 17.466 17.328 -3.672 1.00 44.25 95 ARG A CA 1
ATOM 769 C C . ARG A 1 95 ? 16.774 16.261 -4.508 1.00 44.25 95 ARG A C 1
ATOM 771 O O . ARG A 1 95 ? 15.597 15.986 -4.291 1.00 44.25 95 ARG A O 1
ATOM 778 N N . VAL A 1 96 ? 17.504 15.673 -5.450 1.00 46.91 96 VAL A N 1
ATOM 779 C CA . VAL A 1 96 ? 17.015 14.572 -6.288 1.00 46.91 96 VAL A CA 1
ATOM 780 C C . VAL A 1 96 ? 17.823 13.319 -5.964 1.00 46.91 96 VAL A C 1
ATOM 782 O O . VAL A 1 96 ? 19.049 13.366 -5.885 1.00 46.91 96 VAL A O 1
ATOM 785 N N . ILE A 1 97 ? 17.126 12.203 -5.743 1.00 49.31 97 ILE A N 1
ATOM 786 C CA . ILE A 1 97 ? 17.730 10.897 -5.463 1.00 49.31 97 ILE A CA 1
ATOM 787 C C . ILE A 1 97 ? 17.881 10.165 -6.798 1.00 49.31 97 ILE A C 1
ATOM 789 O O . ILE A 1 97 ? 16.884 9.856 -7.450 1.00 49.31 97 ILE A O 1
ATOM 793 N N . LEU A 1 98 ? 19.119 9.911 -7.222 1.00 45.25 98 LEU A N 1
ATOM 794 C CA . LEU A 1 98 ? 19.409 9.099 -8.406 1.00 45.25 98 LEU A CA 1
ATOM 795 C C . LEU A 1 98 ? 19.482 7.615 -8.027 1.00 45.25 98 LEU A C 1
ATOM 797 O O . LEU A 1 98 ? 20.000 7.269 -6.967 1.00 45.25 98 LEU A O 1
ATOM 801 N N . ALA A 1 99 ? 18.980 6.741 -8.904 1.00 40.91 99 ALA A N 1
ATOM 802 C CA . ALA A 1 99 ? 19.046 5.294 -8.711 1.00 40.91 99 ALA A CA 1
ATOM 803 C C . ALA A 1 99 ? 20.510 4.804 -8.619 1.00 40.91 99 ALA A C 1
ATOM 805 O O . ALA A 1 99 ? 21.367 5.289 -9.369 1.00 40.91 99 ALA A O 1
ATOM 806 N N . PRO A 1 100 ? 20.817 3.839 -7.734 1.00 46.66 100 PRO A N 1
ATOM 807 C CA . PRO A 1 100 ? 22.191 3.449 -7.456 1.00 46.66 100 PRO A CA 1
ATOM 808 C C . PRO A 1 100 ? 22.815 2.680 -8.627 1.00 46.66 100 PRO A C 1
ATOM 810 O O . PRO A 1 100 ? 22.213 1.779 -9.218 1.00 46.66 100 PRO A O 1
ATOM 813 N N . LYS A 1 101 ? 24.080 2.997 -8.924 1.00 39.53 101 LYS A N 1
ATOM 814 C CA . LYS A 1 101 ? 24.937 2.186 -9.794 1.00 39.53 101 LYS A CA 1
ATOM 815 C C . LYS A 1 101 ? 25.457 1.012 -8.962 1.00 39.53 101 LYS A C 1
ATOM 817 O O . LYS A 1 101 ? 26.004 1.223 -7.886 1.00 39.53 101 LYS A O 1
ATOM 822 N N . ARG A 1 102 ? 25.253 -0.219 -9.443 1.00 44.88 102 ARG A N 1
ATOM 823 C CA . ARG A 1 102 ? 25.650 -1.462 -8.759 1.00 44.88 102 ARG A CA 1
ATOM 824 C C . ARG A 1 102 ? 27.143 -1.430 -8.398 1.00 44.88 102 ARG A C 1
ATOM 826 O O . ARG A 1 102 ? 27.980 -1.632 -9.273 1.00 44.88 102 ARG A O 1
ATOM 833 N N . SER A 1 103 ? 27.470 -1.240 -7.125 1.00 43.25 103 SER A N 1
ATOM 834 C CA . SER A 1 103 ? 28.778 -1.597 -6.575 1.00 43.25 103 SER A CA 1
ATOM 835 C C . SER A 1 103 ? 28.594 -2.289 -5.233 1.00 43.25 103 SER A C 1
ATOM 837 O O . SER A 1 103 ? 28.064 -1.728 -4.279 1.00 43.25 103 SER A O 1
ATOM 839 N N . SER A 1 104 ? 29.002 -3.550 -5.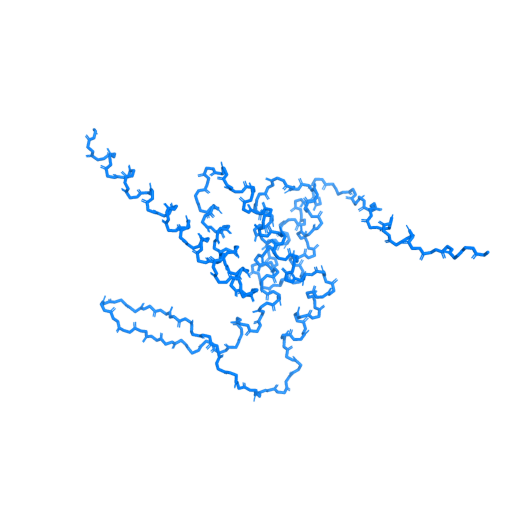213 1.00 56.78 104 SER A N 1
ATOM 840 C CA . SER A 1 104 ? 29.081 -4.435 -4.063 1.00 56.78 104 SER A CA 1
ATOM 841 C C . SER A 1 104 ? 30.295 -4.100 -3.199 1.00 56.78 104 SER A C 1
ATOM 843 O O . SER A 1 104 ? 31.405 -4.185 -3.717 1.00 56.78 104 SER A O 1
ATOM 845 N N . SER A 1 105 ? 30.098 -3.835 -1.905 1.00 49.09 105 SER A N 1
ATOM 846 C CA . SER A 1 105 ? 31.005 -4.279 -0.829 1.00 49.09 105 SER A CA 1
ATOM 847 C C . SER A 1 105 ? 30.568 -3.736 0.537 1.00 49.09 105 SER A C 1
ATOM 849 O O . SER A 1 105 ? 30.749 -2.552 0.798 1.00 49.09 105 SER A O 1
ATOM 851 N N . SER A 1 106 ? 30.091 -4.604 1.429 1.00 43.16 106 SER A N 1
ATOM 852 C CA . SER A 1 106 ? 30.459 -4.579 2.854 1.00 43.16 106 SER A CA 1
ATOM 853 C C . SER A 1 106 ? 29.929 -5.827 3.568 1.00 43.16 106 SER A C 1
ATOM 855 O O . SER A 1 106 ? 28.913 -6.412 3.194 1.00 43.16 106 SER A O 1
ATOM 857 N N . SER A 1 107 ? 30.716 -6.272 4.540 1.00 47.28 107 SER A N 1
ATOM 858 C CA . SER A 1 107 ? 30.710 -7.568 5.214 1.00 47.28 107 SER A CA 1
ATOM 859 C C . SER A 1 107 ? 29.928 -7.544 6.531 1.00 47.28 107 SER A C 1
ATOM 861 O O . SER A 1 107 ? 30.477 -7.872 7.576 1.00 47.28 107 SER A O 1
ATOM 863 N N . ASP A 1 108 ? 28.658 -7.167 6.466 1.00 49.34 108 ASP A N 1
ATOM 864 C CA . ASP A 1 108 ? 27.654 -7.464 7.493 1.00 49.34 108 ASP A CA 1
ATOM 865 C C . ASP A 1 108 ? 26.549 -8.284 6.813 1.00 49.34 108 ASP A C 1
ATOM 867 O O . ASP A 1 108 ? 26.346 -8.107 5.605 1.00 49.34 108 ASP A O 1
ATOM 871 N N . PRO A 1 109 ? 25.819 -9.186 7.505 1.00 48.41 109 PRO A N 1
ATOM 872 C CA . PRO A 1 109 ? 24.622 -9.772 6.914 1.00 48.41 109 PRO A CA 1
ATOM 873 C C . PRO A 1 109 ? 23.728 -8.595 6.508 1.00 48.41 109 PRO A C 1
ATOM 875 O O . PRO A 1 109 ? 23.313 -7.822 7.376 1.00 48.41 109 PRO A O 1
ATOM 878 N N . PRO A 1 110 ? 23.507 -8.364 5.202 1.00 61.97 110 PRO A N 1
ATOM 879 C CA . PRO A 1 110 ? 23.001 -7.079 4.763 1.00 61.97 110 PRO A CA 1
ATOM 880 C C . PRO A 1 110 ? 21.616 -6.930 5.376 1.00 61.97 110 PRO A C 1
ATOM 882 O O . PRO A 1 110 ? 20.801 -7.835 5.228 1.00 61.97 110 PRO A O 1
ATOM 885 N N . LEU A 1 111 ? 21.324 -5.814 6.053 1.00 62.97 111 LEU A N 1
ATOM 886 C CA . LEU A 1 111 ? 19.992 -5.518 6.612 1.00 62.97 111 LEU A CA 1
ATOM 887 C C . LEU A 1 111 ? 18.874 -5.841 5.606 1.00 62.97 111 LEU A C 1
ATOM 889 O O . LEU A 1 111 ? 17.815 -6.336 5.966 1.00 62.97 111 LEU A O 1
ATOM 893 N N . SER A 1 112 ? 19.158 -5.676 4.313 1.00 61.66 112 SER A N 1
ATOM 894 C CA . SER A 1 112 ? 18.326 -6.162 3.216 1.00 61.66 112 SER A CA 1
ATOM 895 C C . SER A 1 112 ? 17.922 -7.640 3.265 1.00 61.66 112 SER A C 1
ATOM 897 O O . SER A 1 112 ? 16.786 -7.929 2.914 1.00 61.66 112 SER A O 1
ATOM 899 N N . ALA A 1 113 ? 18.829 -8.570 3.562 1.00 66.25 113 ALA A N 1
ATOM 900 C CA . ALA A 1 113 ? 18.519 -9.994 3.647 1.00 66.25 113 ALA A CA 1
ATOM 901 C C . ALA A 1 113 ? 17.582 -10.270 4.827 1.00 66.25 113 ALA A C 1
ATOM 903 O O . ALA A 1 113 ? 16.650 -11.052 4.685 1.00 66.25 113 ALA A O 1
ATOM 904 N N . LEU A 1 114 ? 17.768 -9.558 5.943 1.00 70.19 114 LEU A N 1
ATOM 905 C CA . LEU A 1 114 ? 16.871 -9.619 7.095 1.00 70.19 114 LEU A CA 1
ATOM 906 C C . LEU A 1 114 ? 15.477 -9.071 6.749 1.00 70.19 114 LEU A C 1
ATOM 908 O O . LEU A 1 114 ? 14.477 -9.722 7.027 1.00 70.19 114 LEU A O 1
ATOM 912 N N . TYR A 1 115 ? 15.388 -7.925 6.071 1.00 72.62 115 TYR A N 1
ATOM 913 C CA . TYR A 1 115 ? 14.098 -7.382 5.630 1.00 72.62 115 TYR A CA 1
ATOM 914 C C . TYR A 1 115 ? 13.412 -8.232 4.556 1.00 72.62 115 TYR A C 1
ATOM 916 O O . TYR A 1 115 ? 12.196 -8.392 4.612 1.00 72.62 115 TYR A O 1
ATOM 924 N N . ALA A 1 116 ? 14.170 -8.828 3.632 1.00 69.75 116 ALA A N 1
ATOM 925 C CA . ALA A 1 116 ? 13.636 -9.765 2.647 1.00 69.75 116 ALA A CA 1
ATOM 926 C C . ALA A 1 116 ? 13.098 -11.038 3.315 1.00 69.75 116 ALA A C 1
ATOM 928 O O . ALA A 1 116 ? 12.005 -11.483 2.985 1.00 69.75 116 ALA A O 1
ATOM 929 N N . GLN A 1 117 ? 13.815 -11.578 4.305 1.00 75.06 117 GLN A N 1
ATOM 930 C CA . GLN A 1 117 ? 13.351 -12.723 5.087 1.00 75.06 117 GLN A CA 1
ATOM 931 C C . GLN A 1 117 ? 12.074 -12.396 5.872 1.00 75.06 117 GLN A C 1
ATOM 933 O O . GLN A 1 117 ? 11.165 -13.216 5.940 1.00 75.06 117 GLN A O 1
ATOM 938 N N . ILE A 1 118 ? 11.981 -11.196 6.447 1.00 75.06 118 ILE A N 1
ATOM 939 C CA . ILE A 1 118 ? 10.778 -10.747 7.156 1.00 75.06 118 ILE A CA 1
ATOM 940 C C . ILE A 1 118 ? 9.603 -10.562 6.192 1.00 75.06 118 ILE A C 1
ATOM 942 O O . ILE A 1 118 ? 8.482 -10.936 6.529 1.00 75.06 118 ILE A O 1
ATOM 946 N N . ALA A 1 119 ? 9.843 -9.989 5.010 1.00 78.38 119 ALA A N 1
ATOM 947 C CA . ALA A 1 119 ? 8.818 -9.840 3.983 1.00 78.38 119 ALA A CA 1
ATOM 948 C C . ALA A 1 119 ? 8.274 -11.210 3.556 1.00 78.38 119 ALA A C 1
ATOM 950 O O . ALA A 1 119 ? 7.062 -11.405 3.555 1.00 78.38 119 ALA A O 1
ATOM 951 N N . ASP A 1 120 ? 9.163 -12.174 3.308 1.00 78.00 120 ASP A N 1
ATOM 952 C CA . ASP A 1 120 ? 8.808 -13.549 2.951 1.00 78.00 120 ASP A CA 1
ATOM 953 C C . ASP A 1 120 ? 8.003 -14.244 4.065 1.00 78.00 120 ASP A C 1
ATOM 955 O O . ASP A 1 120 ? 6.908 -14.755 3.830 1.00 78.00 120 ASP A O 1
ATOM 959 N N . GLN A 1 121 ? 8.460 -14.152 5.320 1.00 79.31 121 GLN A N 1
ATOM 960 C CA . GLN A 1 121 ? 7.744 -14.701 6.483 1.00 79.31 121 GLN A CA 1
ATOM 961 C C . GLN A 1 121 ? 6.358 -14.080 6.696 1.00 79.31 121 GLN A C 1
ATOM 963 O O . GLN A 1 121 ? 5.448 -14.753 7.181 1.00 79.31 121 GLN A O 1
ATOM 968 N N . ALA A 1 122 ? 6.191 -12.803 6.356 1.00 73.44 122 ALA A N 1
ATOM 969 C CA . ALA A 1 122 ? 4.920 -12.097 6.461 1.00 73.44 122 ALA A CA 1
ATOM 970 C C . ALA A 1 122 ? 4.030 -12.246 5.209 1.00 73.44 122 ALA A C 1
ATOM 972 O O . ALA A 1 122 ? 2.916 -11.716 5.191 1.00 73.44 122 ALA A O 1
ATOM 973 N N . GLY A 1 123 ? 4.495 -12.955 4.172 1.00 80.12 123 GLY A N 1
ATOM 974 C CA . GLY A 1 123 ? 3.784 -13.110 2.899 1.00 80.12 123 GLY A CA 1
ATOM 975 C C . GLY A 1 123 ? 3.691 -11.817 2.081 1.00 80.12 123 GLY A C 1
ATOM 976 O O . GLY A 1 123 ? 2.791 -11.670 1.256 1.00 80.12 123 GLY A O 1
ATOM 977 N N . ILE A 1 124 ? 4.588 -10.860 2.325 1.00 84.44 124 ILE A N 1
ATOM 978 C CA . ILE A 1 124 ? 4.670 -9.594 1.599 1.00 84.44 124 ILE A CA 1
ATOM 979 C C . ILE A 1 124 ? 5.507 -9.821 0.341 1.00 84.44 124 ILE A C 1
ATOM 981 O O . ILE A 1 124 ? 6.733 -9.793 0.383 1.00 84.44 124 ILE A O 1
ATOM 985 N N . THR A 1 125 ? 4.827 -10.042 -0.779 1.00 87.25 125 THR A N 1
ATOM 986 C CA . THR A 1 125 ? 5.418 -10.199 -2.115 1.00 87.25 125 THR A CA 1
ATOM 987 C C . THR A 1 125 ? 5.092 -9.002 -3.012 1.00 87.25 125 THR A C 1
ATOM 989 O O . THR A 1 125 ? 4.288 -8.138 -2.655 1.00 87.25 125 THR A O 1
ATOM 992 N N . GLU A 1 126 ? 5.699 -8.936 -4.198 1.00 86.00 126 GLU A N 1
ATOM 993 C CA . GLU A 1 126 ? 5.356 -7.904 -5.186 1.00 86.00 126 GLU A CA 1
ATOM 994 C C . GLU A 1 126 ? 3.882 -8.003 -5.611 1.00 86.00 126 GLU A C 1
ATOM 996 O O . GLU A 1 126 ? 3.173 -6.999 -5.586 1.00 86.00 126 GLU A O 1
ATOM 1001 N N . ASP A 1 127 ? 3.383 -9.219 -5.859 1.00 87.06 127 ASP A N 1
ATOM 1002 C CA . ASP A 1 127 ? 1.972 -9.479 -6.187 1.00 87.06 127 ASP A CA 1
ATOM 1003 C C . ASP A 1 127 ? 1.020 -9.075 -5.049 1.00 87.06 127 ASP A C 1
ATOM 1005 O O . ASP A 1 127 ? -0.099 -8.599 -5.280 1.00 87.06 127 ASP A O 1
ATOM 1009 N N . TYR A 1 128 ? 1.459 -9.237 -3.796 1.00 88.56 128 TYR A N 1
ATOM 1010 C CA . TYR A 1 128 ? 0.714 -8.768 -2.631 1.00 88.56 128 TYR A CA 1
ATOM 1011 C C . TYR A 1 128 ? 0.599 -7.238 -2.629 1.00 88.56 128 TYR A C 1
ATOM 1013 O O . TYR A 1 128 ? -0.498 -6.705 -2.436 1.00 88.56 128 TYR A O 1
ATOM 1021 N N . LEU A 1 129 ? 1.701 -6.521 -2.885 1.00 90.38 129 LEU A N 1
ATOM 1022 C CA . LEU A 1 129 ? 1.673 -5.059 -2.989 1.00 90.38 129 LEU A CA 1
ATOM 1023 C C . LEU A 1 129 ? 0.828 -4.583 -4.166 1.00 90.38 129 LEU A C 1
ATOM 1025 O O . LEU A 1 129 ? 0.086 -3.612 -4.016 1.00 90.38 129 LEU A O 1
ATOM 1029 N N . GLU A 1 130 ? 0.896 -5.270 -5.305 1.00 91.81 130 GLU A N 1
ATOM 1030 C CA . GLU A 1 130 ? 0.048 -4.981 -6.457 1.00 91.81 130 GLU A CA 1
ATOM 1031 C C . GLU A 1 130 ? -1.431 -5.098 -6.080 1.00 91.81 130 GLU A C 1
ATOM 1033 O O . GLU A 1 130 ? -2.207 -4.158 -6.274 1.00 91.81 130 GLU A O 1
ATOM 1038 N N . SER A 1 131 ? -1.808 -6.214 -5.458 1.00 91.56 131 SER A N 1
ATOM 1039 C CA . SER A 1 131 ? -3.185 -6.479 -5.039 1.00 91.56 131 SER A CA 1
ATOM 1040 C C . SER A 1 131 ? -3.693 -5.410 -4.068 1.00 91.56 131 SER A C 1
ATOM 1042 O O . SER A 1 131 ? -4.779 -4.857 -4.256 1.00 91.56 131 SER A O 1
ATOM 1044 N N . ILE A 1 132 ? -2.889 -5.053 -3.059 1.00 90.31 132 ILE A N 1
ATOM 1045 C CA . ILE A 1 132 ? -3.245 -3.992 -2.108 1.00 90.31 132 ILE A CA 1
ATOM 1046 C C . ILE A 1 132 ? -3.337 -2.630 -2.789 1.00 90.31 132 ILE A C 1
ATOM 1048 O O . ILE A 1 132 ? -4.243 -1.860 -2.468 1.00 90.31 132 ILE A O 1
ATOM 1052 N N . SER A 1 133 ? -2.449 -2.326 -3.735 1.00 92.25 133 SER A N 1
ATOM 1053 C CA . SER A 1 133 ? -2.495 -1.066 -4.480 1.00 92.25 133 SER A CA 1
ATOM 1054 C C . SER A 1 133 ? -3.800 -0.928 -5.272 1.00 92.25 133 SER A C 1
ATOM 1056 O O . SER A 1 133 ? -4.438 0.124 -5.227 1.00 92.25 133 SER A O 1
ATOM 1058 N N . GLY A 1 134 ? -4.268 -2.010 -5.902 1.00 91.75 134 GLY A N 1
ATOM 1059 C CA . GLY A 1 134 ? -5.541 -2.039 -6.621 1.00 91.75 134 GLY A CA 1
ATOM 1060 C C . GLY A 1 134 ? -6.748 -1.851 -5.699 1.00 91.75 134 GLY A C 1
ATOM 1061 O O . GLY A 1 134 ? -7.669 -1.092 -6.023 1.00 91.75 134 GLY A O 1
ATOM 1062 N N . ILE A 1 135 ? -6.728 -2.483 -4.519 1.00 91.19 135 ILE A N 1
ATOM 1063 C CA . ILE A 1 135 ? -7.757 -2.287 -3.486 1.00 91.19 135 ILE A CA 1
ATOM 1064 C C . ILE A 1 135 ? -7.766 -0.829 -3.023 1.00 91.19 135 ILE A C 1
ATOM 1066 O O . ILE A 1 135 ? -8.825 -0.202 -3.002 1.00 91.19 135 ILE A O 1
ATOM 1070 N N . LEU A 1 136 ? -6.596 -0.273 -2.699 1.00 92.38 136 LEU A N 1
ATOM 1071 C CA . LEU A 1 136 ? -6.462 1.104 -2.236 1.00 92.38 136 LEU A CA 1
ATOM 1072 C C . LEU A 1 136 ? -7.025 2.085 -3.271 1.00 92.38 136 LEU A C 1
ATOM 1074 O O . LEU A 1 136 ? -7.899 2.877 -2.927 1.00 92.38 136 LEU A O 1
ATOM 1078 N N . LEU A 1 137 ? -6.618 1.970 -4.539 1.00 93.38 137 LEU A N 1
ATOM 1079 C CA . LEU A 1 137 ? -7.141 2.802 -5.627 1.00 93.38 137 LEU A CA 1
ATOM 1080 C C . LEU A 1 137 ? -8.664 2.692 -5.765 1.00 93.38 137 LEU A C 1
ATOM 1082 O O . LEU A 1 137 ? -9.343 3.696 -5.978 1.00 93.38 137 LEU A O 1
ATOM 1086 N N . SER A 1 138 ? -9.214 1.486 -5.621 1.00 92.31 138 SER A N 1
ATOM 1087 C CA . SER A 1 138 ? -10.660 1.255 -5.702 1.00 92.31 138 SER A CA 1
ATOM 1088 C C . SER A 1 138 ? -11.413 1.938 -4.560 1.00 92.31 138 SER A C 1
ATOM 1090 O O . SER A 1 138 ? -12.462 2.543 -4.791 1.00 92.31 138 SER A O 1
ATOM 1092 N N . LEU A 1 139 ? -10.862 1.893 -3.344 1.00 89.00 139 LEU A N 1
ATOM 1093 C CA . LEU A 1 139 ? -11.434 2.545 -2.165 1.00 89.00 139 LEU A CA 1
ATOM 1094 C C . LEU A 1 139 ? -11.339 4.071 -2.245 1.00 89.00 139 LEU A C 1
ATOM 1096 O O . LEU A 1 139 ? -12.245 4.771 -1.795 1.00 89.00 139 LEU A O 1
ATOM 1100 N N . THR A 1 140 ? -10.262 4.607 -2.820 1.00 90.19 140 THR A N 1
ATOM 1101 C CA . THR A 1 140 ? -10.021 6.054 -2.838 1.00 90.19 140 THR A CA 1
ATOM 1102 C C . THR A 1 140 ? -10.571 6.757 -4.068 1.00 90.19 140 THR A C 1
ATOM 1104 O O . THR A 1 140 ? -10.735 7.972 -4.020 1.00 90.19 140 THR A O 1
ATOM 1107 N N . ARG A 1 141 ? -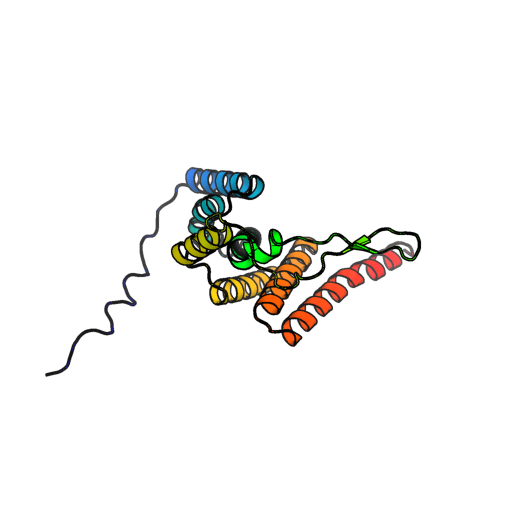10.940 6.034 -5.135 1.00 87.12 141 ARG A N 1
ATOM 1108 C CA . ARG A 1 141 ? -11.442 6.606 -6.402 1.00 87.12 141 ARG A CA 1
ATOM 1109 C C . ARG A 1 141 ? -12.575 7.624 -6.233 1.00 87.12 141 ARG A C 1
ATOM 1111 O O . ARG A 1 141 ? -12.669 8.555 -7.020 1.00 87.12 141 ARG A O 1
ATOM 1118 N N . LYS A 1 142 ? -13.452 7.431 -5.244 1.00 84.44 142 LYS A N 1
ATOM 1119 C CA . LYS A 1 142 ? -14.599 8.318 -4.957 1.00 84.44 142 LYS A CA 1
ATOM 1120 C C . LYS A 1 142 ? -14.457 9.091 -3.642 1.00 84.44 142 LYS A C 1
ATOM 1122 O O . LYS A 1 142 ? -15.419 9.699 -3.185 1.00 84.44 142 LYS A O 1
ATOM 1127 N N . SER A 1 143 ? -13.292 9.030 -3.001 1.00 86.69 143 SER A N 1
ATOM 1128 C CA . SER A 1 143 ? -13.047 9.768 -1.763 1.00 86.69 143 SER A CA 1
ATOM 1129 C C . SER A 1 143 ? -13.083 11.266 -2.041 1.00 86.69 143 SER A C 1
ATOM 1131 O O . SER A 1 143 ? -12.502 11.704 -3.028 1.00 86.69 143 SER A O 1
ATOM 1133 N N . LEU A 1 144 ? -13.692 12.059 -1.158 1.00 86.12 144 LEU A N 1
ATOM 1134 C CA . LEU A 1 144 ? -13.606 13.525 -1.210 1.00 86.12 144 LEU A CA 1
ATOM 1135 C C . LEU A 1 144 ? -12.216 14.031 -0.788 1.00 86.12 144 LEU A C 1
ATOM 1137 O O . LEU A 1 144 ? -11.784 15.094 -1.230 1.00 86.12 144 LEU A O 1
ATOM 1141 N N . ASP A 1 145 ? -11.484 13.249 0.011 1.00 87.50 145 ASP A N 1
ATOM 1142 C CA . ASP A 1 145 ? -10.142 13.603 0.473 1.00 87.50 145 ASP A CA 1
ATOM 1143 C C . ASP A 1 145 ? -9.118 13.484 -0.662 1.00 87.50 145 ASP A C 1
ATOM 1145 O O . ASP A 1 145 ? -8.654 12.393 -1.009 1.00 87.50 145 ASP A O 1
ATOM 1149 N N . LYS A 1 146 ? -8.747 14.639 -1.218 1.00 87.06 146 LYS A N 1
ATOM 1150 C CA . LYS A 1 146 ? -7.744 14.765 -2.277 1.00 87.06 146 LYS A CA 1
ATOM 1151 C C . LYS A 1 146 ? -6.365 14.272 -1.845 1.00 87.06 146 LYS A C 1
ATOM 1153 O O . LYS A 1 146 ? -5.705 13.593 -2.625 1.00 87.06 146 LYS A O 1
ATOM 1158 N N . LYS A 1 147 ? -5.931 14.557 -0.611 1.00 88.88 147 LYS A N 1
ATOM 1159 C CA . LYS A 1 147 ? -4.604 14.127 -0.130 1.00 88.88 147 LYS A CA 1
ATOM 1160 C C . LYS A 1 147 ? -4.510 12.609 -0.129 1.00 88.88 147 LYS A C 1
ATOM 1162 O O . LYS A 1 147 ? -3.493 12.047 -0.525 1.00 88.88 147 LYS A O 1
ATOM 1167 N N . LEU A 1 148 ? -5.597 11.956 0.268 1.00 88.19 148 LEU A N 1
ATOM 1168 C CA . LEU A 1 148 ? -5.705 10.508 0.240 1.00 88.19 148 LEU A CA 1
ATOM 1169 C C . LEU A 1 148 ? -5.702 9.949 -1.192 1.00 88.19 148 LEU A C 1
ATOM 1171 O O . LEU A 1 148 ? -5.036 8.942 -1.434 1.00 88.19 148 LEU A O 1
ATOM 1175 N N . ARG A 1 149 ? -6.402 10.588 -2.144 1.00 90.69 149 ARG A N 1
ATOM 1176 C CA . ARG A 1 149 ? -6.377 10.182 -3.565 1.00 90.69 149 ARG A CA 1
ATOM 1177 C C . ARG A 1 149 ? -4.972 10.281 -4.153 1.00 90.69 149 ARG A C 1
ATOM 1179 O O . ARG A 1 149 ? -4.485 9.293 -4.697 1.00 90.69 149 ARG A O 1
ATOM 1186 N N . VAL A 1 150 ? -4.309 11.423 -3.966 1.00 90.50 150 VAL A N 1
ATOM 1187 C CA . VAL A 1 150 ? -2.935 11.664 -4.434 1.00 90.50 150 VAL A CA 1
ATOM 1188 C C . VAL A 1 150 ? -1.977 10.643 -3.828 1.00 90.50 150 VAL A C 1
ATOM 1190 O O . VAL A 1 150 ? -1.308 9.938 -4.573 1.00 90.50 150 VAL A O 1
ATOM 1193 N N . ALA A 1 151 ? -1.978 10.465 -2.503 1.00 91.25 151 ALA A N 1
ATOM 1194 C CA . ALA A 1 151 ? -1.097 9.498 -1.845 1.00 91.25 151 ALA A CA 1
ATOM 1195 C C . ALA A 1 151 ? -1.314 8.060 -2.351 1.00 91.25 151 ALA A C 1
ATOM 1197 O O . ALA A 1 151 ? -0.357 7.309 -2.538 1.00 91.25 151 ALA A O 1
ATOM 1198 N N . SER A 1 152 ? -2.567 7.685 -2.617 1.00 92.75 152 SER A N 1
ATOM 1199 C CA . SER A 1 152 ? -2.909 6.366 -3.157 1.00 92.75 152 SER A CA 1
ATOM 1200 C C . SER A 1 152 ? -2.390 6.172 -4.580 1.00 92.75 152 SER A C 1
ATOM 1202 O O . SER A 1 152 ? -1.813 5.127 -4.878 1.00 92.75 152 SER A O 1
ATOM 1204 N N . LEU A 1 153 ? -2.536 7.189 -5.438 1.00 94.06 153 LEU A N 1
ATOM 1205 C CA . LEU A 1 153 ? -1.964 7.198 -6.786 1.00 94.06 153 LEU A CA 1
ATOM 1206 C C . LEU A 1 153 ? -0.434 7.136 -6.742 1.00 94.06 153 LEU A C 1
ATOM 1208 O O . LEU A 1 153 ? 0.150 6.330 -7.462 1.00 94.06 153 LEU A O 1
ATOM 1212 N N . SER A 1 154 ? 0.216 7.903 -5.860 1.00 92.62 154 SER A N 1
ATOM 1213 C CA . SER A 1 154 ? 1.677 7.896 -5.706 1.00 92.62 154 SER A CA 1
ATOM 1214 C C . SER A 1 154 ? 2.210 6.517 -5.311 1.00 92.62 154 SER A C 1
ATOM 1216 O O . SER A 1 154 ? 3.179 6.032 -5.894 1.00 92.62 154 SER A O 1
ATOM 1218 N N . LEU A 1 155 ? 1.577 5.866 -4.330 1.00 92.88 155 LEU A N 1
ATOM 1219 C CA . LEU A 1 155 ? 1.998 4.547 -3.852 1.00 92.88 155 LEU A CA 1
ATOM 1220 C C . LEU A 1 155 ? 1.770 3.468 -4.915 1.00 92.88 155 LEU A C 1
ATOM 1222 O O . LEU A 1 155 ? 2.655 2.646 -5.147 1.00 92.88 155 LEU A O 1
ATOM 1226 N N . ALA A 1 156 ? 0.627 3.498 -5.605 1.00 93.94 156 ALA A N 1
ATOM 1227 C CA . ALA A 1 156 ? 0.353 2.572 -6.699 1.00 93.94 156 ALA A CA 1
ATOM 1228 C C . ALA A 1 156 ? 1.318 2.770 -7.881 1.00 93.94 156 ALA A C 1
ATOM 1230 O O . ALA A 1 156 ? 1.832 1.791 -8.420 1.00 93.94 156 ALA A O 1
ATOM 1231 N N . ALA A 1 157 ? 1.629 4.020 -8.242 1.00 93.44 157 ALA A N 1
ATOM 1232 C CA . ALA A 1 157 ? 2.601 4.331 -9.287 1.00 93.44 157 ALA A CA 1
ATOM 1233 C C . ALA A 1 157 ? 4.005 3.831 -8.916 1.00 93.44 157 ALA A C 1
ATOM 1235 O O . ALA A 1 157 ? 4.701 3.263 -9.757 1.00 93.44 157 ALA A O 1
ATOM 1236 N N . TYR A 1 158 ? 4.406 3.977 -7.648 1.00 91.69 158 TYR A N 1
ATOM 1237 C CA . TYR A 1 158 ? 5.678 3.453 -7.155 1.00 91.69 158 TYR A CA 1
ATOM 1238 C C . TYR A 1 158 ? 5.753 1.925 -7.267 1.00 91.69 158 TYR A C 1
ATOM 1240 O O . TYR A 1 158 ? 6.739 1.402 -7.786 1.00 91.69 158 TYR A O 1
ATOM 1248 N N . VAL A 1 159 ? 4.713 1.205 -6.826 1.00 91.94 159 VAL A N 1
ATOM 1249 C CA . VAL A 1 159 ? 4.649 -0.263 -6.951 1.00 91.94 159 VAL A CA 1
ATOM 1250 C C . VAL A 1 159 ? 4.701 -0.684 -8.420 1.00 91.94 159 VAL A C 1
ATOM 1252 O O . VAL A 1 159 ? 5.522 -1.522 -8.786 1.00 91.94 159 VAL A O 1
ATOM 1255 N N . ALA A 1 160 ? 3.912 -0.044 -9.288 1.00 91.88 160 ALA A N 1
ATOM 1256 C CA . ALA A 1 160 ? 3.921 -0.316 -10.724 1.00 91.88 160 ALA A CA 1
ATOM 1257 C C . ALA A 1 160 ? 5.311 -0.112 -11.351 1.00 91.88 160 ALA A C 1
ATOM 1259 O O . ALA A 1 160 ? 5.752 -0.929 -12.162 1.00 91.88 160 ALA A O 1
ATOM 1260 N N . LEU A 1 161 ? 6.028 0.941 -10.946 1.00 90.19 161 LEU A N 1
ATOM 1261 C CA . LEU A 1 161 ? 7.388 1.218 -11.405 1.00 90.19 161 LEU A CA 1
ATOM 1262 C C . LEU A 1 161 ? 8.373 0.138 -10.947 1.00 90.19 161 LEU A C 1
ATOM 1264 O O . LEU A 1 161 ? 9.208 -0.296 -11.743 1.00 90.19 161 LEU A O 1
ATOM 1268 N N . LYS A 1 162 ? 8.270 -0.320 -9.693 1.00 88.12 162 LYS A N 1
ATOM 1269 C CA . LYS A 1 162 ? 9.125 -1.392 -9.163 1.00 88.12 162 LYS A CA 1
ATOM 1270 C C . LYS A 1 162 ? 8.903 -2.729 -9.857 1.00 88.12 162 LYS A C 1
ATOM 1272 O O . LYS A 1 162 ? 9.873 -3.431 -10.109 1.00 88.12 162 LYS A O 1
ATOM 1277 N N . MET A 1 163 ? 7.672 -3.008 -10.271 1.00 86.62 163 MET A N 1
ATOM 1278 C CA . MET A 1 163 ? 7.326 -4.188 -11.068 1.00 86.62 163 MET A CA 1
ATOM 1279 C C . MET A 1 163 ? 7.643 -4.047 -12.570 1.00 86.62 163 MET A C 1
ATOM 1281 O O . MET A 1 163 ? 7.307 -4.930 -13.356 1.00 86.62 163 MET A O 1
ATOM 1285 N N . GLY A 1 164 ? 8.238 -2.932 -13.011 1.00 87.50 164 GLY A N 1
ATOM 1286 C CA . GLY A 1 164 ? 8.583 -2.702 -14.419 1.00 87.50 164 GLY A CA 1
ATOM 1287 C C . GLY A 1 164 ? 7.396 -2.365 -15.330 1.00 87.50 164 GLY A C 1
ATOM 1288 O O . GLY A 1 164 ? 7.525 -2.376 -16.553 1.00 87.50 164 GLY A O 1
ATOM 1289 N N . ARG A 1 165 ? 6.228 -2.031 -14.770 1.00 90.56 165 ARG A N 1
ATOM 1290 C CA . ARG A 1 165 ? 5.025 -1.657 -15.531 1.00 90.56 165 ARG A CA 1
ATOM 1291 C C . ARG A 1 165 ? 5.010 -0.160 -15.828 1.00 90.56 165 ARG A C 1
ATOM 1293 O O . ARG A 1 165 ? 4.167 0.582 -15.329 1.00 90.56 165 ARG A O 1
ATOM 1300 N N . TYR A 1 166 ? 5.954 0.286 -16.650 1.00 92.50 166 TYR A N 1
ATOM 1301 C CA . TYR A 1 166 ? 6.213 1.713 -16.872 1.00 92.50 166 TYR A CA 1
ATOM 1302 C C . TYR A 1 166 ? 5.022 2.478 -17.456 1.00 92.50 166 TYR A C 1
ATOM 1304 O O . TYR A 1 166 ? 4.737 3.579 -16.997 1.00 92.50 166 TYR A O 1
ATOM 1312 N N . HIS A 1 167 ? 4.293 1.890 -18.409 1.00 93.25 167 HIS A N 1
ATOM 1313 C CA . HIS A 1 167 ? 3.101 2.522 -18.988 1.00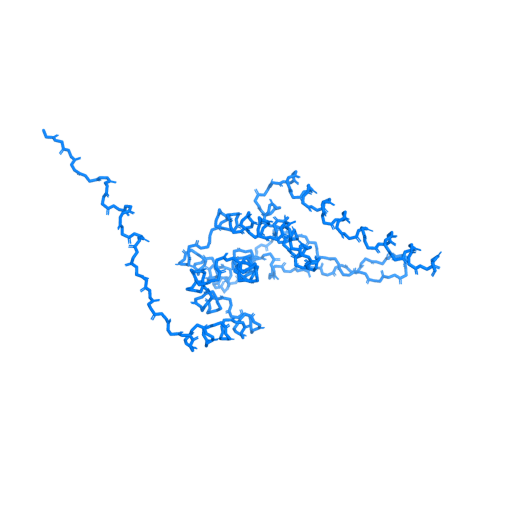 93.25 167 HIS A CA 1
ATOM 1314 C C . HIS A 1 167 ? 2.019 2.762 -17.934 1.00 93.25 167 HIS A C 1
ATOM 1316 O O . HIS A 1 167 ? 1.514 3.869 -17.803 1.00 93.25 167 HIS A O 1
ATOM 1322 N N . TYR A 1 168 ? 1.735 1.751 -17.113 1.00 93.31 168 TYR A N 1
ATOM 1323 C CA . TYR A 1 168 ? 0.747 1.876 -16.046 1.00 93.31 168 TYR A CA 1
ATOM 1324 C C . TYR A 1 168 ? 1.187 2.873 -14.964 1.00 93.31 168 TYR A C 1
ATOM 1326 O O . TYR A 1 168 ? 0.379 3.663 -14.483 1.00 93.31 168 TYR A O 1
ATOM 1334 N N . ALA A 1 169 ? 2.475 2.884 -14.611 1.00 92.88 169 ALA A N 1
ATOM 1335 C CA . ALA A 1 169 ? 3.027 3.870 -13.686 1.00 92.88 169 ALA A CA 1
ATOM 1336 C C . ALA A 1 169 ? 2.898 5.306 -14.230 1.00 92.88 169 ALA A C 1
ATOM 1338 O O . ALA A 1 169 ? 2.543 6.210 -13.475 1.00 92.88 169 ALA A O 1
ATOM 1339 N N . ALA A 1 170 ? 3.140 5.510 -15.530 1.00 92.75 170 ALA A N 1
ATOM 1340 C CA . ALA A 1 170 ? 2.970 6.802 -16.191 1.00 92.75 170 ALA A CA 1
ATOM 1341 C C . ALA A 1 170 ? 1.498 7.243 -16.215 1.00 92.75 170 ALA A C 1
ATOM 1343 O O . ALA A 1 170 ? 1.203 8.380 -15.857 1.00 92.75 170 ALA A O 1
ATOM 1344 N N . ASP A 1 171 ? 0.567 6.339 -16.533 1.00 95.06 171 ASP A N 1
ATOM 1345 C CA . ASP A 1 171 ? -0.873 6.628 -16.502 1.00 95.06 171 ASP A CA 1
ATOM 1346 C C . ASP A 1 171 ? -1.343 7.054 -15.103 1.00 95.06 171 ASP A C 1
ATOM 1348 O O . ASP A 1 171 ? -2.136 7.986 -14.955 1.00 95.06 171 ASP A O 1
ATOM 1352 N N . LEU A 1 172 ? -0.855 6.383 -14.054 1.00 93.88 172 LEU A N 1
ATOM 1353 C CA . LEU A 1 172 ? -1.158 6.749 -12.669 1.00 93.88 172 LEU A CA 1
ATOM 1354 C C . LEU A 1 172 ? -0.558 8.109 -12.289 1.00 93.88 172 LEU A C 1
ATOM 1356 O O . LEU A 1 172 ? -1.211 8.879 -11.585 1.00 93.88 172 LEU A O 1
ATOM 1360 N N . ALA A 1 173 ? 0.652 8.416 -12.763 1.00 92.06 173 ALA A N 1
ATOM 1361 C CA . ALA A 1 173 ? 1.293 9.708 -12.540 1.00 92.06 173 ALA A CA 1
ATOM 1362 C C . ALA A 1 173 ? 0.551 10.852 -13.250 1.00 92.06 173 ALA A C 1
ATOM 1364 O O . ALA A 1 173 ? 0.365 11.905 -12.650 1.00 92.06 173 ALA A O 1
ATOM 1365 N N . HIS A 1 174 ? 0.060 10.639 -14.474 1.00 91.06 174 HIS A N 1
ATOM 1366 C CA . HIS A 1 174 ? -0.772 11.623 -15.172 1.00 91.06 174 HIS A CA 1
ATOM 1367 C C . HIS A 1 174 ? -2.061 11.924 -14.407 1.00 91.06 174 HIS A C 1
ATOM 1369 O O . HIS A 1 174 ? -2.336 13.081 -14.116 1.00 91.06 174 HIS A O 1
ATOM 1375 N N . ARG A 1 175 ? -2.779 10.891 -13.949 1.00 91.06 175 ARG A N 1
ATOM 1376 C CA . ARG A 1 175 ? -3.984 11.087 -13.120 1.00 91.06 175 ARG A CA 1
ATOM 1377 C C . ARG A 1 175 ? -3.701 11.845 -11.826 1.00 91.06 175 ARG A C 1
ATOM 1379 O O . ARG A 1 175 ? -4.569 12.543 -11.319 1.00 91.06 175 ARG A O 1
ATOM 1386 N N . MET A 1 176 ? -2.510 11.672 -11.258 1.00 90.38 176 MET A N 1
ATOM 1387 C CA . MET A 1 176 ? -2.092 12.402 -10.064 1.00 90.38 176 MET A CA 1
ATOM 1388 C C . MET A 1 176 ? -1.901 13.897 -10.356 1.00 90.38 176 MET A C 1
ATOM 1390 O O . MET A 1 176 ? -2.300 14.712 -9.531 1.00 90.38 176 MET A O 1
ATOM 1394 N N . ILE A 1 177 ? -1.344 14.242 -11.522 1.00 87.75 177 ILE A N 1
ATOM 1395 C CA . ILE A 1 177 ? -1.204 15.630 -11.989 1.00 87.75 177 ILE A CA 1
ATOM 1396 C C . ILE A 1 177 ? -2.586 16.247 -12.236 1.00 87.75 177 ILE A C 1
ATOM 1398 O O . ILE A 1 177 ? -2.857 17.321 -11.712 1.00 87.75 177 ILE A O 1
ATOM 1402 N N . ASP A 1 178 ? -3.498 15.539 -12.909 1.00 86.12 178 ASP A N 1
ATOM 1403 C CA . ASP A 1 178 ? -4.872 16.019 -13.142 1.00 86.12 178 ASP A CA 1
ATOM 1404 C C . ASP A 1 178 ? -5.603 16.315 -11.813 1.00 86.12 178 ASP A C 1
ATOM 1406 O O . ASP A 1 178 ? -6.297 17.322 -11.640 1.00 86.12 178 ASP A O 1
ATOM 1410 N N . GLU A 1 179 ? -5.422 15.439 -10.820 1.00 82.81 179 GLU A N 1
ATOM 1411 C CA . GLU A 1 179 ? -5.950 15.640 -9.471 1.00 82.81 179 GLU A CA 1
ATOM 1412 C C . GLU A 1 179 ? -5.326 16.858 -8.784 1.00 82.81 179 GLU A C 1
ATOM 1414 O O . GLU A 1 179 ? -6.010 17.494 -7.986 1.00 82.81 179 GLU A O 1
ATOM 1419 N N . GLU A 1 180 ? -4.068 17.211 -9.069 1.00 75.88 180 GLU A N 1
ATOM 1420 C CA . GLU A 1 180 ? -3.400 18.421 -8.577 1.00 75.88 180 GLU A CA 1
ATOM 1421 C C . GLU A 1 180 ? -3.868 19.697 -9.297 1.00 75.88 180 GLU A C 1
ATOM 1423 O O . GLU A 1 180 ? -4.161 20.677 -8.615 1.00 75.88 180 GLU A O 1
ATOM 1428 N N . GLU A 1 181 ? -4.043 19.681 -10.618 1.00 69.81 181 GLU A N 1
ATOM 1429 C CA . GLU A 1 181 ? -4.423 20.851 -11.431 1.00 69.81 181 GLU A CA 1
ATOM 1430 C C . GLU A 1 181 ? -5.864 21.322 -11.182 1.00 69.81 181 GLU A C 1
ATOM 1432 O O . GLU A 1 181 ? -6.128 22.522 -11.107 1.00 69.81 181 GLU A O 1
ATOM 1437 N N . THR A 1 182 ? -6.794 20.405 -10.901 1.00 61.16 182 THR A N 1
ATOM 1438 C CA . THR A 1 182 ? -8.196 20.739 -10.554 1.00 61.16 182 THR A CA 1
ATOM 1439 C C . THR A 1 182 ? -8.366 21.657 -9.326 1.00 61.16 182 THR A C 1
ATOM 1441 O O . THR A 1 182 ? -9.472 22.136 -9.071 1.00 61.16 182 THR A O 1
ATOM 1444 N N . THR A 1 183 ? -7.309 21.943 -8.550 1.00 52.09 183 THR A N 1
ATOM 1445 C CA . THR A 1 183 ? -7.347 22.983 -7.496 1.00 52.09 183 THR A CA 1
ATOM 1446 C C . THR A 1 183 ? -7.061 24.399 -7.975 1.00 52.09 183 THR A C 1
ATOM 1448 O O . THR A 1 183 ? -7.514 25.332 -7.311 1.00 52.09 183 THR A O 1
ATOM 1451 N N . GLU A 1 184 ? -6.313 24.590 -9.059 1.00 52.62 184 GLU A N 1
ATOM 1452 C CA . GLU A 1 184 ? -5.926 25.939 -9.491 1.00 52.62 184 GLU A CA 1
ATOM 1453 C C . GLU A 1 184 ? -7.108 26.656 -10.162 1.00 52.62 184 GLU A C 1
ATOM 1455 O O . GLU A 1 184 ? -7.413 27.800 -9.817 1.00 52.62 184 GLU A O 1
ATOM 1460 N N . ASP A 1 185 ? -7.891 25.938 -10.970 1.00 45.97 185 ASP A N 1
ATOM 1461 C CA . ASP A 1 185 ? -9.072 26.497 -11.643 1.00 45.97 185 ASP A CA 1
ATOM 1462 C C . ASP A 1 185 ? -10.251 26.782 -10.694 1.00 45.97 185 ASP A C 1
ATOM 1464 O O . ASP A 1 185 ? -10.993 27.750 -10.875 1.00 45.97 185 ASP A O 1
ATOM 1468 N N . GLY A 1 186 ? -10.409 25.995 -9.623 1.00 45.50 186 GLY A N 1
ATOM 1469 C CA . GLY A 1 186 ? -11.441 26.236 -8.606 1.00 45.50 186 GLY A CA 1
ATOM 1470 C C . GLY A 1 186 ? -11.142 27.438 -7.701 1.00 45.50 186 GLY A C 1
ATOM 1471 O O . GLY A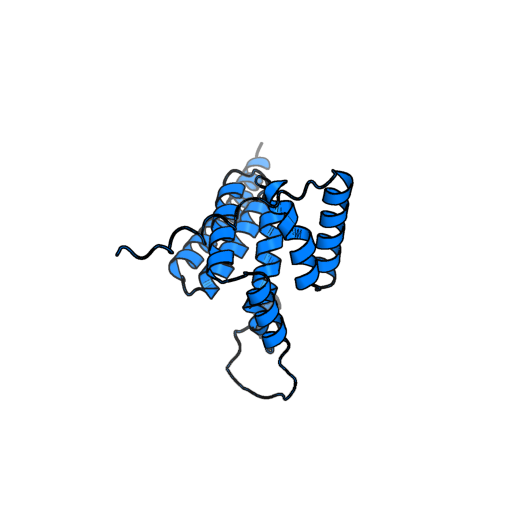 1 186 ? -12.062 28.083 -7.196 1.00 45.50 186 GLY A O 1
ATOM 1472 N N . SER A 1 187 ? -9.861 27.771 -7.514 1.00 44.53 187 SER A N 1
ATOM 1473 C CA . SER A 1 187 ? -9.437 28.930 -6.723 1.00 44.53 187 SER A CA 1
ATOM 1474 C C . SER A 1 187 ? -9.511 30.243 -7.509 1.00 44.53 187 SER A C 1
ATOM 1476 O O . SER A 1 187 ? -9.710 31.288 -6.891 1.00 44.53 187 SER A O 1
ATOM 1478 N N . MET A 1 188 ? -9.368 30.221 -8.840 1.00 44.47 188 MET A N 1
ATOM 1479 C CA . MET A 1 188 ? -9.527 31.426 -9.670 1.00 44.47 188 MET A CA 1
ATOM 1480 C C . MET A 1 188 ? -10.995 31.832 -9.853 1.00 44.47 188 MET A C 1
ATOM 1482 O O . MET A 1 188 ? -11.282 33.028 -9.883 1.00 44.47 188 MET A O 1
ATOM 1486 N N . MET A 1 189 ? -11.942 30.887 -9.896 1.00 44.19 189 MET A N 1
ATOM 1487 C CA . MET A 1 189 ? -13.368 31.241 -9.994 1.00 44.19 189 MET A CA 1
ATOM 1488 C C . MET A 1 189 ? -13.968 31.801 -8.694 1.00 44.19 189 MET A C 1
ATOM 1490 O O . MET A 1 189 ? -14.945 32.540 -8.755 1.00 44.19 189 MET A O 1
ATOM 1494 N N . ALA A 1 190 ? -13.381 31.517 -7.527 1.00 44.44 190 ALA A N 1
ATOM 1495 C CA . ALA A 1 190 ? -13.858 32.040 -6.239 1.00 44.44 190 ALA A CA 1
ATOM 1496 C C . ALA A 1 190 ? -13.415 33.491 -5.939 1.00 44.44 190 ALA A C 1
ATOM 1498 O O . ALA A 1 190 ? -13.833 34.064 -4.938 1.00 44.44 190 ALA A O 1
ATOM 1499 N N . LEU A 1 191 ? -12.569 34.090 -6.788 1.00 44.44 191 LEU A N 1
ATOM 1500 C CA . LEU A 1 191 ? -12.120 35.487 -6.675 1.00 44.44 191 LEU A CA 1
ATOM 1501 C C . LEU A 1 191 ? -12.868 36.446 -7.620 1.00 44.44 191 LEU A C 1
ATOM 1503 O O . LEU A 1 191 ? -12.570 37.639 -7.630 1.00 44.44 191 LEU A O 1
ATOM 1507 N N . MET A 1 192 ? -13.832 35.946 -8.403 1.00 43.72 192 MET A N 1
ATOM 1508 C CA . MET A 1 192 ? -14.645 36.748 -9.333 1.00 43.72 192 MET A CA 1
ATOM 1509 C C . MET A 1 192 ? -16.152 36.747 -9.015 1.00 43.72 192 MET A C 1
ATOM 1511 O O . MET A 1 192 ? -16.949 37.129 -9.873 1.00 43.72 192 MET A O 1
ATOM 1515 N N . SER A 1 193 ? -16.549 36.353 -7.801 1.00 39.50 193 SER A N 1
ATOM 1516 C CA . SER A 1 193 ? -17.938 36.413 -7.313 1.00 39.50 193 SER A CA 1
ATOM 1517 C C . SER A 1 193 ? -18.086 37.343 -6.120 1.00 39.50 193 SER A C 1
ATOM 1519 O O . SER A 1 193 ? -17.311 37.135 -5.158 1.00 39.50 193 SER A O 1
#